Protein AF-A0A7S1XTA2-F1 (afdb_monomer)

Foldseek 3Di:
DPPVCVLVVLVVVLVVLLPCVQVVDPVSVVCLVVVLLVSLLVVQLVCLVPDQKDALVVSCVSSVSSVDDSVRSVVSVVVCVVVPVAAWDQDVVRRMIGRDDLPRLVPPDPDPVSVVSNVVSVVVVVVVVVVVVVVVCVVPDDPPPVCVVVVVVVVVVVVVCVVCVVVVVVVVVVVVVVVVVVVVVVVVVVVVVVVVVVVVVD

Organism: NCBI:txid124430

Secondary structure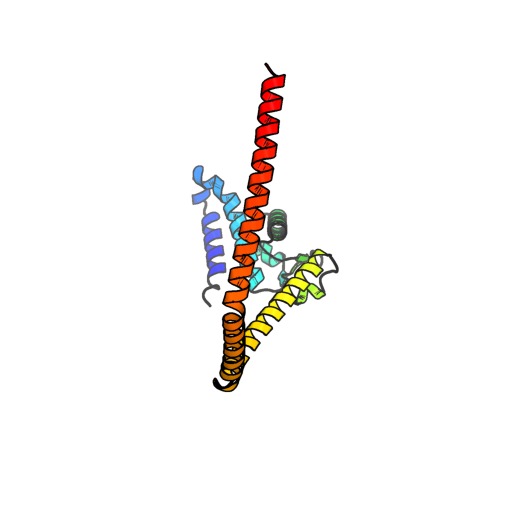 (DSSP, 8-state):
-GGGGHHHHHHHHHHHHHSTTTTTSHHHHHHHHHHHHHHHHHHHHHHHHH-SEEEHHHHHHHHGGGT--HHHHHHHHHHHHHTTS---EEETTTTEEE---TTGGGTS---HHHHHHHHHHHHHHHHHHHHHHHHHHHHHS-THHHHHHHHHHHHHHHHHHHHHHHHHHHHHHHHHHHHHHHHHHHHHHHHHHHHHHHHHT-

Mean predicted aligned error: 14.4 Å

InterPro domains:
  IPR000717 Proteasome component (PCI) domain [PF01399] (26-99)
  IPR000717 Proteasome component (PCI) domain [PS50250] (1-104)
  IPR000717 Proteasome component (PCI) domain [SM00088] (30-115)
  IPR027512 Eukaryotic translation initiation factor 3 subunit A [PTHR14005] (22-201)
  IPR036390 Winged helix DNA-binding domain superfamily [SSF46785] (31-103)

Solvent-accessible surface area (backbone atoms only — not comparable to full-atom values): 11412 Å² total; per-residue (Å²): 132,80,79,74,62,50,69,59,50,50,52,51,50,36,50,54,67,60,36,66,76,47,68,73,38,74,85,50,42,72,50,51,64,61,50,53,54,50,50,54,52,50,53,52,48,57,45,53,75,78,38,55,64,47,49,43,69,61,51,48,65,68,43,48,67,68,75,55,53,75,67,55,52,51,52,50,51,53,51,35,38,74,71,63,73,42,70,66,46,82,37,78,90,78,42,26,40,35,24,69,51,68,76,54,38,79,74,64,56,97,43,75,67,34,52,56,51,34,55,51,35,52,50,52,52,52,51,53,49,52,53,52,49,51,54,47,50,65,71,68,49,65,78,67,59,65,52,48,56,53,48,53,53,48,48,57,49,52,52,52,49,62,70,42,47,65,61,54,50,52,50,51,52,52,51,49,52,55,51,51,56,52,48,54,51,51,52,50,55,50,49,54,49,53,52,52,57,55,58,76,74,107

Nearest PDB structures (foldseek):
  4d18-assembly2_J  TM=6.139E-01  e=3.723E-04  Homo sapiens
  3jco-assembly1_P  TM=5.693E-01  e=7.660E-03  Saccharomyces cerevisiae S288C
  3jcp-assembly1_P  TM=6.043E-01  e=3.093E-02  Saccharomyces cerevisiae S288C
  3l09-assembly2_C  TM=5.885E-01  e=1.613E+00  Jannaschia sp. CCS1

Sequence (202 aa):
ADDFEDVAAEKRAAEFIAGQSLQTRIDLALYVGPMRRVLVLRLLQQLSRVYATVRLSKLYELTERLGLTELDVEDIILKAVSNKHIRAFIDHRAQCLRFPSAGDMATIGETAASKATRDEAMRGQLTALASSLRTLTTRLQPETKPQLFDADARRAFMDRVRANLAAEHQEILGRKAIIEARKEKLEREEQERREAEAAERR

pLDDT: mean 80.46, std 14.4, range [38.59, 97.06]

Radius of gyration: 33.77 Å; Cα contacts (8 Å, |Δi|>4): 100; chains: 1; bounding box: 62×60×83 Å

Structure (mmCIF, N/CA/C/O backbone):
data_AF-A0A7S1XTA2-F1
#
_entry.id   AF-A0A7S1XTA2-F1
#
loop_
_atom_site.group_PDB
_atom_site.id
_atom_site.type_symbol
_atom_site.label_atom_id
_atom_site.label_alt_id
_atom_site.label_comp_id
_atom_site.label_asym_id
_atom_site.label_entity_id
_atom_site.label_seq_id
_atom_site.pdbx_PDB_ins_code
_atom_site.Cartn_x
_atom_site.Cartn_y
_atom_site.Cartn_z
_atom_site.occupancy
_atom_site.B_iso_or_equiv
_atom_site.auth_seq_id
_atom_site.auth_comp_id
_atom_site.auth_asym_id
_atom_site.auth_atom_id
_atom_site.pdbx_PDB_model_num
ATOM 1 N N . ALA A 1 1 ? -6.460 -4.449 -22.695 1.00 38.59 1 ALA A N 1
ATOM 2 C CA . ALA A 1 1 ? -6.065 -4.660 -24.103 1.00 38.59 1 ALA A CA 1
ATOM 3 C C . ALA A 1 1 ? -5.497 -3.383 -24.732 1.00 38.59 1 ALA A C 1
ATOM 5 O O . ALA A 1 1 ? -4.758 -3.518 -25.693 1.00 38.59 1 ALA A O 1
ATOM 6 N N . ASP A 1 2 ? -5.753 -2.197 -24.158 1.00 41.41 2 ASP A N 1
ATOM 7 C CA . ASP A 1 2 ? -5.201 -0.906 -24.622 1.00 41.41 2 ASP A CA 1
ATOM 8 C C . ASP A 1 2 ? -3.730 -0.632 -24.248 1.00 41.41 2 ASP A C 1
ATOM 10 O O . ASP A 1 2 ? -3.100 0.234 -24.838 1.00 41.41 2 ASP A O 1
ATOM 14 N N . ASP A 1 3 ? -3.131 -1.363 -23.306 1.00 45.66 3 ASP A N 1
ATOM 15 C CA . ASP A 1 3 ? -1.811 -0.988 -22.760 1.00 45.66 3 ASP A CA 1
ATOM 16 C C . ASP A 1 3 ? -0.597 -1.396 -23.630 1.00 45.66 3 ASP A C 1
ATOM 18 O O . ASP A 1 3 ? 0.547 -1.200 -23.225 1.00 45.66 3 ASP A O 1
ATOM 22 N N . PHE A 1 4 ? -0.806 -2.005 -24.805 1.00 48.12 4 PHE A N 1
ATOM 23 C CA . PHE A 1 4 ? 0.282 -2.548 -25.642 1.00 48.12 4 PHE A CA 1
ATOM 24 C C . PHE A 1 4 ? 0.800 -1.573 -26.720 1.00 48.12 4 PHE A C 1
ATOM 26 O O . PHE A 1 4 ? 1.822 -1.855 -27.348 1.00 48.12 4 PHE A O 1
ATOM 33 N N . GLU A 1 5 ? 0.158 -0.412 -26.914 1.00 52.84 5 GLU A N 1
ATOM 34 C CA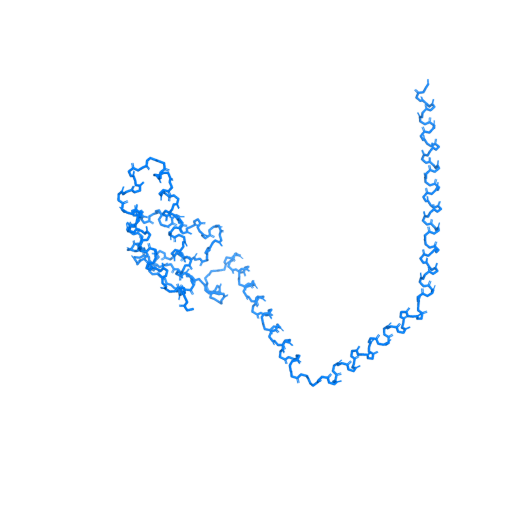 . GLU A 1 5 ? 0.669 0.667 -27.787 1.00 52.84 5 GLU A CA 1
ATOM 35 C C . GLU A 1 5 ? 1.869 1.429 -27.182 1.00 52.84 5 GLU A C 1
ATOM 37 O O . GLU A 1 5 ? 2.543 2.208 -27.861 1.00 52.84 5 GLU A O 1
ATOM 42 N N . ASP A 1 6 ? 2.192 1.176 -25.914 1.00 55.84 6 ASP A N 1
ATOM 43 C CA . ASP A 1 6 ? 2.981 2.097 -25.096 1.00 55.84 6 ASP A CA 1
ATOM 44 C C . ASP A 1 6 ? 4.513 1.942 -25.279 1.00 55.84 6 ASP A C 1
ATOM 46 O O . ASP A 1 6 ? 5.253 2.920 -25.209 1.00 55.84 6 ASP A O 1
ATOM 50 N N . VAL A 1 7 ? 5.018 0.766 -25.689 1.00 60.38 7 VAL A N 1
ATOM 51 C CA . VAL A 1 7 ? 6.449 0.612 -26.065 1.00 60.38 7 VAL A CA 1
ATOM 52 C C . VAL A 1 7 ? 6.765 1.379 -27.357 1.00 60.38 7 VAL A C 1
ATOM 54 O O . VAL A 1 7 ? 7.869 1.894 -27.549 1.00 60.38 7 VAL A O 1
ATOM 57 N N . ALA A 1 8 ? 5.796 1.478 -28.273 1.00 62.91 8 ALA A N 1
ATOM 58 C CA . ALA A 1 8 ? 5.932 2.302 -29.470 1.00 62.91 8 ALA A CA 1
ATOM 59 C C . ALA A 1 8 ? 5.848 3.798 -29.127 1.00 62.91 8 ALA A C 1
ATOM 61 O O . ALA A 1 8 ? 6.571 4.598 -29.726 1.00 62.91 8 ALA A O 1
ATOM 62 N N . ALA A 1 9 ? 5.025 4.174 -28.144 1.00 63.59 9 ALA A N 1
ATOM 63 C CA . ALA A 1 9 ? 4.975 5.532 -27.611 1.00 63.59 9 ALA A CA 1
ATOM 64 C C . ALA A 1 9 ? 6.304 5.936 -26.950 1.00 63.59 9 ALA A C 1
ATOM 66 O O . ALA A 1 9 ? 6.801 7.030 -27.207 1.00 63.59 9 ALA A O 1
ATOM 67 N N . GLU A 1 10 ? 6.946 5.036 -26.204 1.00 65.50 10 GLU A N 1
ATOM 68 C CA . GLU A 1 10 ? 8.274 5.268 -25.623 1.00 65.50 10 GLU A CA 1
ATOM 69 C C . GLU A 1 10 ? 9.370 5.371 -26.689 1.00 65.50 10 GLU A C 1
ATOM 71 O O . GLU A 1 10 ? 10.241 6.234 -26.587 1.00 65.50 10 GLU A O 1
ATOM 76 N N . LYS A 1 11 ? 9.298 4.575 -27.767 1.00 66.75 11 LYS A N 1
ATOM 77 C CA . LYS A 1 11 ? 10.188 4.734 -28.932 1.00 66.75 11 LYS A CA 1
ATOM 78 C C . LYS A 1 11 ? 10.014 6.095 -29.606 1.00 66.75 11 LYS A C 1
ATOM 80 O O . LYS A 1 11 ? 11.014 6.733 -29.926 1.00 66.75 11 LYS A O 1
ATOM 85 N N . ARG A 1 12 ? 8.772 6.562 -29.776 1.00 68.25 12 ARG A N 1
ATOM 86 C CA . ARG A 1 12 ? 8.466 7.900 -30.315 1.00 68.25 12 ARG A CA 1
ATOM 87 C C . ARG A 1 12 ? 8.935 9.012 -29.376 1.00 68.25 12 ARG A C 1
ATOM 89 O O . ARG A 1 12 ? 9.472 10.009 -29.842 1.00 68.25 12 ARG A O 1
ATOM 96 N N . ALA A 1 13 ? 8.776 8.840 -28.065 1.00 68.75 13 ALA A N 1
ATOM 97 C CA . ALA A 1 13 ? 9.245 9.795 -27.063 1.00 68.75 13 ALA A CA 1
ATOM 98 C C . ALA A 1 13 ? 10.780 9.859 -27.012 1.00 68.75 13 ALA A C 1
ATOM 100 O O . ALA A 1 13 ? 11.349 10.946 -26.939 1.00 68.75 13 ALA A O 1
ATOM 101 N N . ALA A 1 14 ? 11.459 8.714 -27.115 1.00 67.81 14 ALA A N 1
ATOM 102 C CA . ALA A 1 14 ? 12.912 8.647 -27.224 1.00 67.81 14 ALA A CA 1
ATOM 103 C C . ALA A 1 14 ? 13.411 9.296 -28.526 1.00 67.81 14 ALA A C 1
ATOM 105 O O . ALA A 1 14 ? 14.369 10.060 -28.485 1.00 67.81 14 ALA A O 1
ATOM 106 N N . GLU A 1 15 ? 12.735 9.072 -29.659 1.00 70.56 15 GLU A N 1
ATOM 107 C CA . GLU A 1 15 ? 13.019 9.757 -30.931 1.00 70.56 15 GLU A CA 1
ATOM 108 C C . GLU A 1 15 ? 12.804 11.269 -30.843 1.00 70.56 15 GLU A C 1
ATOM 110 O O . GLU A 1 15 ? 13.626 12.036 -31.335 1.00 70.56 15 GLU A O 1
ATOM 115 N N . PHE A 1 16 ? 11.746 11.707 -30.164 1.00 68.88 16 PHE A N 1
ATOM 116 C CA . PHE A 1 16 ? 11.454 13.120 -29.951 1.00 68.88 16 PHE A CA 1
ATOM 117 C C . PHE A 1 16 ? 12.508 13.811 -29.071 1.00 68.88 16 PHE A C 1
ATOM 119 O O . PHE A 1 16 ? 12.907 14.935 -29.361 1.00 68.88 16 PHE A O 1
ATOM 126 N N . ILE A 1 17 ? 13.007 13.129 -28.034 1.00 66.06 17 ILE A N 1
ATOM 127 C CA . ILE A 1 17 ? 14.072 13.634 -27.147 1.00 66.06 17 ILE A CA 1
ATOM 128 C C . ILE A 1 17 ? 15.457 13.573 -27.806 1.00 66.06 17 ILE A C 1
ATOM 130 O O . ILE A 1 17 ? 16.304 14.430 -27.539 1.00 66.06 17 ILE A O 1
ATOM 134 N N . ALA A 1 18 ? 15.699 12.574 -28.658 1.00 63.72 18 ALA A N 1
ATOM 135 C CA . ALA A 1 18 ? 16.905 12.476 -29.478 1.00 63.72 18 ALA A CA 1
ATOM 136 C C . ALA A 1 18 ? 16.904 13.502 -30.625 1.00 63.72 18 ALA A C 1
ATOM 138 O O . ALA A 1 18 ? 17.970 13.923 -31.077 1.00 63.72 18 ALA A O 1
ATOM 139 N N . GLY A 1 19 ? 15.721 13.944 -31.062 1.00 64.50 19 GLY A N 1
ATOM 140 C CA . GLY A 1 19 ? 15.545 15.079 -31.954 1.00 64.50 19 GLY A CA 1
ATOM 141 C C . GLY A 1 19 ? 16.220 16.321 -31.375 1.00 64.50 19 GLY A C 1
ATOM 142 O O . GLY A 1 19 ? 15.853 16.820 -30.311 1.00 64.50 19 GLY A O 1
ATOM 143 N N . GLN A 1 20 ? 17.221 16.838 -32.092 1.00 58.00 20 GLN A N 1
ATOM 144 C CA . GLN A 1 20 ? 18.066 17.963 -31.667 1.00 58.00 20 GLN A CA 1
ATOM 145 C C . GLN A 1 20 ? 17.277 19.225 -31.267 1.00 58.00 20 GLN A C 1
ATOM 147 O O . GLN A 1 20 ? 17.815 20.071 -30.556 1.00 58.00 20 GLN A O 1
ATOM 152 N N . SER A 1 21 ? 16.001 19.329 -31.656 1.00 58.72 21 SER A N 1
ATOM 153 C CA . SER A 1 21 ? 15.106 20.467 -31.419 1.00 58.72 21 SER A CA 1
ATOM 154 C C . SER A 1 21 ? 14.867 20.813 -29.947 1.00 58.72 21 SER A C 1
ATOM 156 O O . SER A 1 21 ? 14.630 21.978 -29.633 1.00 58.72 21 SER A O 1
ATOM 158 N N . LEU A 1 22 ? 14.909 19.835 -29.033 1.00 60.41 22 LEU A N 1
ATOM 159 C CA . LEU A 1 22 ? 14.701 20.097 -27.599 1.00 60.41 22 LEU A CA 1
ATOM 160 C C . LEU A 1 22 ? 15.972 20.582 -26.896 1.00 60.41 22 LEU A C 1
ATOM 162 O O . LEU A 1 22 ? 15.889 21.370 -25.959 1.00 60.41 22 LEU A O 1
ATOM 166 N N . GLN A 1 23 ? 17.142 20.150 -27.371 1.00 62.62 23 GLN A N 1
ATOM 167 C CA . GLN A 1 23 ? 18.436 20.556 -26.816 1.00 62.62 23 GLN A CA 1
ATOM 168 C C . GLN A 1 23 ? 18.835 21.971 -27.255 1.00 62.62 23 GLN A C 1
ATOM 170 O O . GLN A 1 23 ? 19.653 22.609 -26.601 1.00 62.62 23 GLN A O 1
ATOM 175 N N . THR A 1 24 ? 18.241 22.488 -28.338 1.00 66.44 24 THR A N 1
ATOM 176 C CA . THR A 1 24 ? 18.539 23.832 -28.862 1.00 66.44 24 THR A CA 1
ATOM 177 C C . THR A 1 24 ? 17.945 24.957 -28.009 1.00 66.44 24 THR A C 1
ATOM 179 O O . THR A 1 24 ? 18.408 26.092 -28.084 1.00 66.44 24 THR A O 1
ATOM 182 N N . ARG A 1 25 ? 16.906 24.678 -27.208 1.00 75.12 25 ARG A N 1
ATOM 183 C CA . ARG A 1 25 ? 16.236 25.680 -26.366 1.00 75.12 25 ARG A CA 1
ATOM 184 C C . ARG A 1 25 ? 16.719 25.537 -24.924 1.00 75.12 25 ARG A C 1
ATOM 186 O O . ARG A 1 25 ? 16.436 24.532 -24.278 1.00 75.12 25 ARG A O 1
ATOM 193 N N . ILE A 1 26 ? 17.415 26.559 -24.423 1.00 72.75 26 ILE A N 1
ATOM 194 C CA . ILE A 1 26 ? 18.055 26.578 -23.093 1.00 72.75 26 ILE A CA 1
ATOM 195 C C . ILE A 1 26 ? 17.054 26.225 -21.976 1.00 72.75 26 ILE A C 1
ATOM 197 O O . ILE A 1 26 ? 17.374 25.427 -21.098 1.00 72.75 26 ILE A O 1
ATOM 201 N N . ASP A 1 27 ? 15.817 26.719 -22.069 1.00 77.88 27 ASP A N 1
ATOM 202 C CA . ASP A 1 27 ? 14.762 26.470 -21.074 1.00 77.88 27 ASP A CA 1
ATOM 203 C C . ASP A 1 27 ? 14.313 24.998 -21.017 1.00 77.88 27 ASP A C 1
ATOM 205 O O . ASP A 1 27 ? 13.957 24.483 -19.958 1.00 77.88 27 ASP A O 1
ATOM 209 N N . LEU A 1 28 ? 14.334 24.296 -22.156 1.00 77.25 28 LEU A N 1
ATOM 210 C CA . LEU A 1 28 ? 13.901 22.897 -22.259 1.00 77.25 28 LEU A CA 1
ATOM 211 C C . LEU A 1 28 ? 15.037 21.907 -21.987 1.00 77.25 28 LEU A C 1
ATOM 213 O O . LEU A 1 28 ? 14.771 20.775 -21.577 1.00 77.25 28 LEU A O 1
ATOM 217 N N . ALA A 1 29 ? 16.291 22.334 -22.142 1.00 77.44 29 ALA A N 1
ATOM 218 C CA . ALA A 1 29 ? 17.465 21.508 -21.877 1.00 77.44 29 ALA A CA 1
ATOM 219 C C . ALA A 1 29 ? 17.513 20.998 -20.422 1.00 77.44 29 ALA A C 1
ATOM 221 O O . ALA A 1 29 ? 17.930 19.862 -20.186 1.00 77.44 29 ALA A O 1
ATOM 222 N N . LEU A 1 30 ? 17.008 21.781 -19.456 1.00 84.44 30 LEU A N 1
ATOM 223 C CA . LEU A 1 30 ? 16.957 21.404 -18.036 1.00 84.44 30 LEU A CA 1
ATOM 224 C C . LEU A 1 30 ? 16.102 20.146 -17.774 1.00 84.44 30 LEU A C 1
ATOM 226 O O . LEU A 1 30 ? 16.385 19.375 -16.857 1.00 84.44 30 LEU A O 1
ATOM 230 N N . TYR A 1 31 ? 15.076 19.904 -18.593 1.00 85.06 31 TYR A N 1
ATOM 231 C CA . TYR A 1 31 ? 14.129 18.801 -18.402 1.00 85.06 31 TYR A CA 1
ATOM 232 C C . TYR A 1 31 ? 14.566 17.494 -19.065 1.00 85.06 31 TYR A C 1
ATOM 234 O O . TYR A 1 31 ? 14.039 16.434 -18.726 1.00 85.06 31 TYR A O 1
ATOM 242 N N . VAL A 1 32 ? 15.556 17.537 -19.960 1.00 84.31 32 VAL A N 1
ATOM 243 C CA . VAL A 1 32 ? 15.994 16.368 -20.737 1.00 84.31 32 VAL A CA 1
ATOM 244 C C . VAL A 1 32 ? 16.505 15.249 -19.825 1.00 84.31 32 VAL A C 1
ATOM 246 O O . VAL A 1 32 ? 16.112 14.094 -19.986 1.00 84.31 32 VAL A O 1
ATOM 249 N N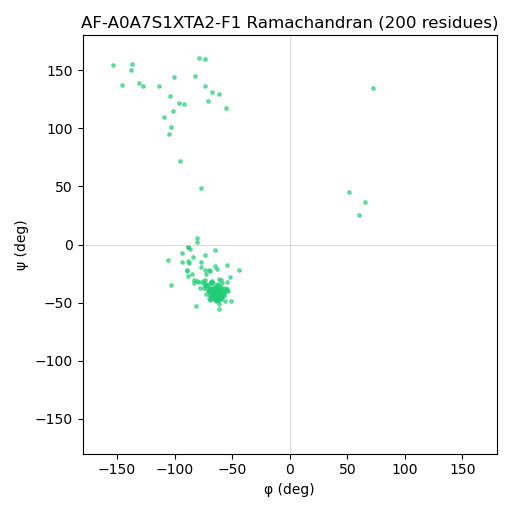 . GLY A 1 33 ? 17.338 15.577 -18.833 1.00 86.94 33 GLY A N 1
ATOM 250 C CA . GLY A 1 33 ? 17.877 14.595 -17.884 1.00 86.94 33 GLY A CA 1
ATOM 251 C C . GLY A 1 33 ? 16.784 13.889 -17.066 1.00 86.94 33 GLY A C 1
ATOM 252 O O . GLY A 1 33 ? 16.695 12.658 -17.106 1.00 86.94 33 GLY A O 1
ATOM 253 N N . PRO A 1 34 ? 15.919 14.635 -16.352 1.00 88.56 34 PRO A N 1
ATOM 254 C CA . PRO A 1 34 ? 14.781 14.063 -15.635 1.00 88.56 34 PRO A CA 1
ATOM 255 C C . PRO A 1 34 ? 13.823 13.269 -16.534 1.00 88.56 34 PRO A C 1
ATOM 257 O O . PRO A 1 34 ? 13.401 12.181 -16.147 1.00 88.56 34 PRO A O 1
ATOM 260 N N . MET A 1 35 ? 13.524 13.752 -17.745 1.00 87.12 35 MET A N 1
ATOM 261 C CA . MET A 1 35 ? 12.655 13.040 -18.690 1.00 87.12 35 MET A CA 1
ATOM 262 C C . MET A 1 35 ? 13.221 11.675 -19.082 1.00 87.12 35 MET A C 1
ATOM 264 O O . MET A 1 35 ? 12.486 10.690 -19.043 1.00 87.12 35 MET A O 1
ATOM 268 N N . ARG A 1 36 ? 14.525 11.577 -19.381 1.00 88.44 36 ARG A N 1
ATOM 269 C CA . ARG A 1 36 ? 15.174 10.286 -19.679 1.00 88.44 36 ARG A CA 1
ATOM 270 C C . ARG A 1 36 ? 15.008 9.291 -18.529 1.00 88.44 36 ARG A C 1
ATOM 272 O O . ARG A 1 36 ? 14.676 8.134 -18.767 1.00 88.44 36 ARG A O 1
ATOM 279 N N . ARG A 1 37 ? 15.165 9.743 -17.279 1.00 89.50 37 ARG A N 1
ATOM 280 C CA . ARG A 1 37 ? 14.980 8.891 -16.087 1.00 89.50 37 ARG A CA 1
ATOM 281 C C . ARG A 1 37 ? 13.540 8.406 -15.943 1.00 89.50 37 ARG A C 1
ATOM 283 O O . ARG A 1 37 ? 13.320 7.237 -15.640 1.00 89.50 37 ARG A O 1
ATOM 290 N N . VAL A 1 38 ? 12.566 9.288 -16.172 1.00 89.56 38 VAL A N 1
ATOM 291 C CA . VAL A 1 38 ? 11.140 8.932 -16.111 1.00 89.56 38 VAL A CA 1
ATOM 292 C C . VAL A 1 38 ? 10.773 7.937 -17.211 1.00 89.56 38 VAL A C 1
ATOM 294 O O . VAL A 1 38 ? 10.032 6.999 -16.935 1.00 89.56 38 VAL A O 1
ATOM 297 N N . LEU A 1 39 ? 11.316 8.088 -18.420 1.00 89.31 39 LEU A N 1
ATOM 298 C CA . LEU A 1 39 ? 11.088 7.138 -19.511 1.00 89.31 39 LEU A CA 1
ATOM 299 C C . LEU A 1 39 ? 11.635 5.747 -19.189 1.00 89.31 39 LEU A C 1
ATOM 301 O O . LEU A 1 39 ? 10.915 4.768 -19.345 1.00 89.31 39 LEU A O 1
ATOM 305 N N . VAL A 1 40 ? 12.860 5.646 -18.661 1.00 90.00 40 VAL A N 1
ATOM 306 C CA . VAL A 1 40 ? 13.408 4.347 -18.229 1.00 90.00 40 VAL A CA 1
ATOM 307 C C . VAL A 1 40 ? 12.559 3.738 -17.112 1.00 90.00 40 VAL A C 1
ATOM 309 O O . VAL A 1 40 ? 12.290 2.538 -17.120 1.00 90.00 40 VAL A O 1
ATOM 312 N N . LEU A 1 41 ? 12.081 4.551 -16.165 1.00 91.25 41 LEU A N 1
ATOM 313 C CA . LEU A 1 41 ? 11.198 4.071 -15.103 1.00 91.25 41 LEU A CA 1
ATOM 314 C C . LEU A 1 41 ? 9.867 3.534 -15.653 1.00 91.25 41 LEU A C 1
ATOM 316 O O . LEU A 1 41 ? 9.396 2.496 -15.187 1.00 91.25 41 LEU A O 1
ATOM 320 N N . ARG A 1 42 ? 9.268 4.219 -16.633 1.00 90.88 42 ARG A N 1
ATOM 321 C CA . ARG A 1 42 ? 8.034 3.777 -17.299 1.00 90.88 42 ARG A CA 1
ATOM 322 C C . ARG A 1 42 ? 8.242 2.466 -18.055 1.00 90.88 42 ARG A C 1
ATOM 324 O O . ARG A 1 42 ? 7.490 1.523 -17.800 1.00 90.88 42 ARG A O 1
ATOM 331 N N . LEU A 1 43 ? 9.333 2.356 -18.810 1.00 89.31 43 LEU A N 1
ATOM 332 C CA . LEU A 1 43 ? 9.720 1.126 -19.496 1.00 89.31 43 LEU A CA 1
ATOM 333 C C . LEU A 1 43 ? 9.847 -0.040 -18.505 1.00 89.31 43 LEU A C 1
ATOM 335 O O . LEU A 1 43 ? 9.275 -1.110 -18.702 1.00 89.31 43 LEU A O 1
ATOM 339 N N . LEU A 1 44 ? 10.550 0.164 -17.386 1.00 90.25 44 LEU A N 1
ATOM 340 C CA . LEU A 1 44 ? 10.717 -0.865 -16.353 1.00 90.25 44 LEU A CA 1
ATOM 341 C C . LEU A 1 44 ? 9.385 -1.277 -15.713 1.00 90.25 44 LEU A C 1
ATOM 343 O O . LEU A 1 44 ? 9.169 -2.463 -15.457 1.00 90.25 44 LEU A O 1
ATOM 347 N N . GLN A 1 45 ? 8.478 -0.326 -15.474 1.00 89.75 45 GLN A N 1
ATOM 348 C CA . GLN A 1 45 ? 7.138 -0.621 -14.964 1.00 89.75 45 GLN A CA 1
ATOM 349 C C . GLN A 1 45 ? 6.338 -1.471 -15.951 1.00 89.75 45 GLN A C 1
ATOM 351 O O . GLN A 1 45 ? 5.722 -2.453 -15.535 1.00 89.75 45 GLN A O 1
ATOM 356 N N . GLN A 1 46 ? 6.365 -1.136 -17.241 1.00 88.44 46 GLN A N 1
ATOM 357 C CA . GLN A 1 46 ? 5.689 -1.913 -18.280 1.00 88.44 46 GLN A CA 1
ATOM 358 C C . GLN A 1 46 ? 6.268 -3.327 -18.376 1.00 88.44 46 GLN A C 1
ATOM 360 O O . GLN A 1 46 ? 5.521 -4.307 -18.329 1.00 88.44 46 GLN A O 1
ATOM 365 N N . LEU A 1 47 ? 7.599 -3.447 -18.419 1.00 88.56 47 LEU A N 1
ATOM 366 C CA . LEU A 1 47 ? 8.277 -4.740 -18.476 1.00 88.56 47 LEU A CA 1
ATOM 367 C C . LEU A 1 47 ? 7.933 -5.614 -17.265 1.00 88.56 47 LEU A C 1
ATOM 369 O O . LEU A 1 47 ? 7.645 -6.794 -17.446 1.00 88.56 47 LEU A O 1
ATOM 373 N N . SER A 1 48 ? 7.866 -5.033 -16.061 1.00 87.00 48 SER A N 1
ATOM 374 C CA . SER A 1 48 ? 7.537 -5.767 -14.830 1.00 87.00 48 SER A CA 1
ATOM 375 C C . SER A 1 48 ? 6.128 -6.372 -14.803 1.00 87.00 48 SER A C 1
ATOM 377 O O . SER A 1 48 ? 5.873 -7.294 -14.032 1.00 87.00 48 SER A O 1
ATOM 379 N N . ARG A 1 49 ? 5.199 -5.858 -15.621 1.00 84.25 49 ARG A N 1
ATOM 380 C CA . ARG A 1 49 ? 3.819 -6.365 -15.700 1.00 84.25 49 ARG A CA 1
ATOM 381 C C . ARG A 1 49 ? 3.690 -7.577 -16.617 1.00 84.25 49 ARG A C 1
ATOM 383 O O . ARG A 1 49 ? 2.830 -8.418 -16.381 1.00 84.25 49 ARG A O 1
ATOM 390 N N . VAL A 1 50 ? 4.499 -7.631 -17.675 1.00 85.62 50 VAL A N 1
ATOM 391 C CA . VAL A 1 50 ? 4.363 -8.612 -18.766 1.00 85.62 50 VAL A CA 1
ATOM 392 C C . VAL A 1 50 ? 5.403 -9.724 -18.659 1.00 85.62 50 VAL A C 1
ATOM 394 O O . VAL A 1 50 ? 5.116 -10.873 -18.987 1.00 85.62 50 VAL A O 1
ATOM 397 N N . TYR A 1 51 ? 6.608 -9.399 -18.191 1.00 87.81 51 TYR A N 1
ATOM 398 C CA . TYR A 1 51 ? 7.734 -10.322 -18.166 1.00 87.81 51 TYR A CA 1
ATOM 399 C C . TYR A 1 51 ? 8.139 -10.667 -16.737 1.00 87.81 51 TYR A C 1
ATOM 401 O O . TYR A 1 51 ? 8.309 -9.791 -15.897 1.00 87.81 51 TYR A O 1
ATOM 409 N N . ALA A 1 52 ? 8.394 -11.953 -16.491 1.00 85.19 52 ALA A N 1
ATOM 410 C CA . ALA A 1 52 ? 9.022 -12.416 -15.253 1.00 85.19 52 ALA A CA 1
ATOM 411 C C . ALA A 1 52 ? 10.547 -12.206 -15.267 1.00 85.19 52 ALA A C 1
ATOM 413 O O . ALA A 1 52 ? 11.163 -11.957 -14.236 1.00 85.19 52 ALA A O 1
ATOM 414 N N . THR A 1 53 ? 11.184 -12.300 -16.436 1.00 89.62 53 THR A N 1
ATOM 415 C CA . THR A 1 53 ? 12.636 -12.138 -16.585 1.00 89.62 53 THR A CA 1
ATOM 416 C C . THR A 1 53 ? 12.978 -11.476 -17.910 1.00 89.62 53 THR A C 1
ATOM 418 O O . THR A 1 53 ? 12.445 -11.872 -18.947 1.00 89.62 53 THR A O 1
ATOM 421 N N . VAL A 1 54 ? 13.910 -10.526 -17.895 1.00 92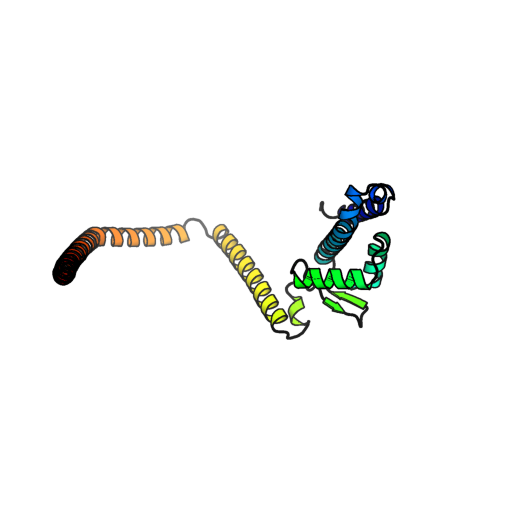.00 54 VAL A N 1
ATOM 422 C CA . VAL A 1 54 ? 14.387 -9.798 -19.080 1.00 92.00 54 VAL A CA 1
ATOM 423 C C . VAL A 1 54 ? 15.915 -9.813 -19.099 1.00 92.00 54 VAL A C 1
ATOM 425 O O . VAL A 1 54 ? 16.549 -9.658 -18.064 1.00 92.00 54 VAL A O 1
ATOM 428 N N . ARG A 1 55 ? 16.537 -10.011 -20.266 1.00 93.69 55 ARG A N 1
ATOM 429 C CA . ARG A 1 55 ? 18.006 -9.948 -20.402 1.00 93.69 55 ARG A CA 1
ATOM 430 C C . ARG A 1 55 ? 18.490 -8.498 -20.333 1.00 93.69 55 ARG A C 1
ATOM 432 O O . ARG A 1 55 ? 17.907 -7.648 -21.003 1.00 93.69 55 ARG A O 1
ATOM 439 N N . LEU A 1 56 ? 19.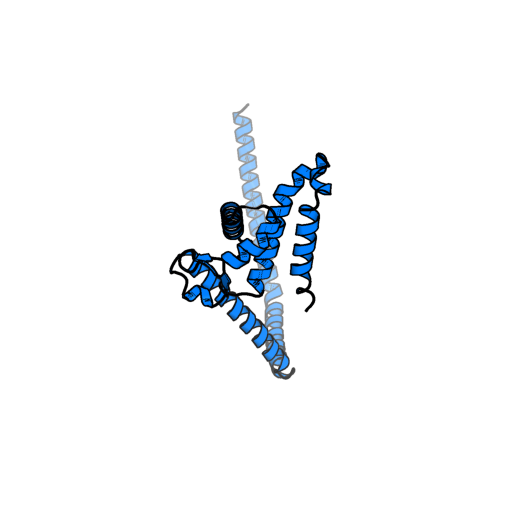573 -8.236 -19.595 1.00 91.38 56 LEU A N 1
ATOM 440 C CA . LEU A 1 56 ? 20.159 -6.893 -19.475 1.00 91.38 56 LEU A CA 1
ATOM 441 C C . LEU A 1 56 ? 20.619 -6.357 -20.832 1.00 91.38 56 LEU A C 1
ATOM 443 O O . LEU A 1 56 ? 20.329 -5.215 -21.158 1.00 91.38 56 LEU A O 1
ATOM 447 N N . SER A 1 57 ? 21.190 -7.213 -21.685 1.00 91.06 57 SER A N 1
ATOM 448 C CA . SER A 1 57 ? 21.563 -6.836 -23.054 1.00 91.06 57 SER A CA 1
ATOM 449 C C . SER A 1 57 ? 20.393 -6.276 -23.864 1.00 91.06 57 SER A C 1
ATOM 451 O O . SER A 1 57 ? 20.557 -5.308 -24.601 1.00 91.06 57 SER A O 1
ATOM 453 N N . LYS A 1 58 ? 19.187 -6.840 -23.695 1.00 88.94 58 LYS A N 1
ATOM 454 C CA . LYS A 1 58 ? 17.998 -6.334 -24.387 1.00 88.94 58 LYS A CA 1
ATOM 455 C C . LYS A 1 58 ? 17.517 -5.009 -23.804 1.00 88.94 58 LYS A C 1
ATOM 457 O O . LYS A 1 58 ? 17.004 -4.176 -24.542 1.00 88.94 58 LYS A O 1
ATOM 462 N N . LEU A 1 59 ? 17.666 -4.824 -22.494 1.00 89.06 59 LEU A N 1
ATOM 463 C CA . LEU A 1 59 ? 17.341 -3.562 -21.841 1.00 89.06 59 LEU A CA 1
ATOM 464 C C . LEU A 1 59 ? 18.283 -2.449 -22.317 1.00 89.06 59 LEU A C 1
ATOM 466 O O . LEU A 1 59 ? 17.798 -1.385 -22.685 1.00 89.06 59 LEU A O 1
ATOM 470 N N . TYR A 1 60 ? 19.587 -2.727 -22.401 1.00 90.00 60 TYR A N 1
ATOM 471 C CA . TYR A 1 60 ? 20.585 -1.772 -22.884 1.00 90.00 60 TYR A CA 1
ATOM 472 C C . TYR A 1 60 ? 20.339 -1.358 -24.335 1.00 90.00 60 TYR A C 1
ATOM 474 O O . TYR A 1 60 ? 20.318 -0.163 -24.608 1.00 90.00 60 TYR A O 1
ATOM 482 N N . GLU A 1 61 ? 20.009 -2.300 -25.225 1.00 88.38 61 GLU A N 1
ATOM 483 C CA . GLU A 1 61 ? 19.611 -2.005 -26.614 1.00 88.38 61 GLU A CA 1
ATOM 484 C C . GLU A 1 61 ? 18.397 -1.054 -26.688 1.00 88.38 61 GLU A C 1
ATOM 486 O O . GLU A 1 61 ? 18.321 -0.172 -27.543 1.00 88.38 61 GLU A O 1
ATOM 491 N N . LEU A 1 62 ? 17.426 -1.202 -25.778 1.00 83.75 62 LEU A N 1
ATOM 492 C CA . LEU A 1 62 ? 16.249 -0.327 -25.732 1.00 83.75 62 LEU A CA 1
ATOM 493 C C . LEU A 1 62 ? 16.586 1.068 -25.192 1.00 83.75 62 LEU A C 1
ATOM 495 O O . LEU A 1 62 ? 16.013 2.057 -25.651 1.00 83.75 62 LEU A O 1
ATOM 499 N N . THR A 1 63 ? 17.508 1.158 -24.232 1.00 84.56 63 THR A N 1
ATOM 500 C CA . THR A 1 63 ? 17.891 2.420 -23.587 1.00 84.56 63 THR A CA 1
ATOM 501 C C . THR A 1 63 ? 19.006 3.177 -24.307 1.00 84.56 63 THR A C 1
ATOM 503 O O . THR A 1 63 ? 19.168 4.372 -24.065 1.00 84.56 63 THR A O 1
ATOM 506 N N . GLU A 1 64 ? 19.738 2.533 -25.217 1.00 83.19 64 GLU A N 1
ATOM 507 C CA . GLU A 1 64 ? 20.858 3.119 -25.971 1.00 83.19 64 GLU A CA 1
ATOM 508 C C . GLU A 1 64 ? 20.441 4.404 -26.704 1.00 83.19 64 GLU A C 1
ATOM 510 O O . GLU A 1 64 ? 21.148 5.412 -26.688 1.00 83.19 64 GLU A O 1
ATOM 515 N N . ARG A 1 65 ? 19.215 4.426 -27.242 1.00 78.19 65 ARG A N 1
ATOM 516 C CA . ARG A 1 65 ? 18.646 5.588 -27.948 1.00 78.19 65 ARG A CA 1
ATOM 517 C C . ARG A 1 65 ? 18.438 6.819 -27.058 1.00 78.19 65 ARG A C 1
ATOM 519 O O . ARG A 1 65 ? 18.296 7.920 -27.581 1.00 78.19 65 ARG A O 1
ATOM 526 N N . LEU A 1 66 ? 18.414 6.656 -25.732 1.00 78.81 66 LEU A N 1
ATOM 527 C CA . LEU A 1 66 ? 18.310 7.764 -24.777 1.00 78.81 66 LEU A CA 1
ATOM 528 C C . LEU A 1 66 ? 19.681 8.364 -24.412 1.00 78.81 66 LEU A C 1
ATOM 530 O O . LEU A 1 66 ? 19.728 9.364 -23.689 1.00 78.81 66 LEU A O 1
ATOM 534 N N . GLY A 1 67 ? 20.785 7.790 -24.906 1.00 81.00 67 GLY A N 1
ATOM 535 C CA . GLY A 1 67 ? 22.145 8.253 -24.621 1.00 81.00 67 GLY A CA 1
ATOM 536 C C . GLY A 1 67 ? 22.534 8.091 -23.150 1.00 81.00 67 GLY A C 1
ATOM 537 O O . GLY A 1 67 ? 23.168 8.982 -22.588 1.00 81.00 67 GLY A O 1
ATOM 538 N N . LEU A 1 68 ? 22.077 7.010 -22.512 1.00 83.25 68 LEU A N 1
ATOM 539 C CA . LEU A 1 68 ? 22.435 6.631 -21.143 1.00 83.25 68 LEU A CA 1
ATOM 540 C C . LEU A 1 68 ? 23.500 5.533 -21.180 1.00 83.25 68 LEU A C 1
ATOM 542 O O . LEU A 1 68 ? 23.450 4.663 -22.049 1.00 83.25 68 LEU A O 1
ATOM 546 N N . THR A 1 69 ? 24.442 5.560 -20.237 1.00 88.44 69 THR A N 1
ATOM 547 C CA . THR A 1 69 ? 25.409 4.465 -20.078 1.00 88.44 69 THR A CA 1
ATOM 548 C C . THR A 1 69 ? 24.775 3.279 -19.346 1.00 88.44 69 THR A C 1
ATOM 550 O O . THR A 1 69 ? 23.774 3.437 -18.647 1.00 88.44 69 THR A O 1
ATOM 553 N N . GLU A 1 70 ? 25.361 2.085 -19.466 1.00 89.19 70 GLU A N 1
ATOM 554 C CA . GLU A 1 70 ? 24.882 0.888 -18.752 1.00 89.19 70 GLU A CA 1
ATOM 555 C C . GLU A 1 70 ? 24.821 1.119 -17.230 1.00 89.19 70 GLU A C 1
ATOM 557 O O . GLU A 1 70 ? 23.834 0.767 -16.583 1.00 89.19 70 GLU A O 1
ATOM 562 N N . LEU A 1 71 ? 25.823 1.814 -16.678 1.00 90.12 71 LEU A N 1
ATOM 563 C CA . LEU A 1 71 ? 25.887 2.178 -15.259 1.00 90.12 71 LEU A CA 1
ATOM 564 C C . LEU A 1 71 ? 24.763 3.136 -14.846 1.00 90.12 71 LEU A C 1
ATOM 566 O O . LEU A 1 71 ? 24.195 2.984 -13.764 1.00 90.12 71 LEU A O 1
ATOM 570 N N . ASP A 1 72 ? 24.407 4.099 -15.702 1.00 90.25 72 ASP A N 1
ATOM 571 C CA . ASP A 1 72 ? 23.287 5.008 -15.429 1.00 90.25 72 ASP A CA 1
ATOM 572 C C . ASP A 1 72 ? 21.961 4.244 -15.367 1.00 90.25 72 ASP A C 1
ATOM 574 O O . ASP A 1 72 ? 21.106 4.536 -14.529 1.00 90.25 72 ASP A O 1
ATOM 578 N N . VAL A 1 73 ? 21.779 3.256 -16.248 1.00 90.69 73 VAL A N 1
ATOM 579 C CA . VAL A 1 73 ? 20.571 2.425 -16.279 1.00 90.69 73 VAL A CA 1
ATOM 580 C C . VAL A 1 73 ? 20.482 1.563 -15.020 1.00 90.69 73 VAL A C 1
ATOM 582 O O . VAL A 1 73 ? 19.419 1.518 -14.397 1.00 90.69 73 VAL A O 1
ATOM 585 N N . GLU A 1 74 ? 21.579 0.937 -14.593 1.00 91.81 74 GLU A N 1
ATOM 586 C CA . GLU A 1 74 ? 21.618 0.170 -13.342 1.00 91.81 74 GLU A CA 1
ATOM 587 C C . GLU A 1 74 ? 21.339 1.049 -12.112 1.00 91.81 74 GLU A C 1
ATOM 589 O O . GLU A 1 74 ? 20.518 0.677 -11.270 1.00 91.81 74 GLU A O 1
ATOM 594 N N . ASP A 1 75 ? 21.921 2.249 -12.028 1.00 92.25 75 ASP A N 1
ATOM 595 C CA . ASP A 1 75 ? 21.648 3.204 -10.944 1.00 92.25 75 ASP A CA 1
ATOM 596 C C . ASP A 1 75 ? 20.167 3.631 -10.912 1.00 92.25 75 ASP A C 1
ATOM 598 O O . ASP A 1 75 ? 19.546 3.702 -9.845 1.00 92.25 75 ASP A O 1
ATOM 602 N N . ILE A 1 76 ? 19.550 3.847 -12.080 1.00 91.75 76 ILE A N 1
ATOM 603 C CA . ILE A 1 76 ? 18.110 4.125 -12.184 1.00 91.75 76 ILE A CA 1
ATOM 604 C C . ILE A 1 76 ? 17.283 2.932 -11.686 1.00 91.75 76 ILE A C 1
ATOM 606 O O . ILE A 1 76 ? 16.326 3.141 -10.934 1.00 91.75 76 ILE A O 1
ATOM 610 N N . ILE A 1 77 ? 17.640 1.695 -12.051 1.00 91.62 77 ILE A N 1
ATOM 611 C CA . ILE A 1 77 ? 16.951 0.480 -11.581 1.00 91.62 77 ILE A CA 1
ATOM 612 C C . ILE A 1 77 ? 17.057 0.369 -10.057 1.00 91.62 77 ILE A C 1
ATOM 614 O O . ILE A 1 77 ? 16.044 0.174 -9.382 1.00 91.62 77 ILE A O 1
ATOM 618 N N . LEU A 1 78 ? 18.256 0.544 -9.497 1.00 91.19 78 LEU A N 1
ATOM 619 C CA . LEU A 1 78 ? 18.489 0.479 -8.054 1.00 91.19 78 LEU A CA 1
ATOM 620 C C . LEU A 1 78 ? 17.664 1.531 -7.303 1.00 91.19 78 LEU A C 1
ATOM 622 O O . LEU A 1 78 ? 17.003 1.213 -6.311 1.00 91.19 78 LEU A O 1
ATOM 626 N N . LYS A 1 79 ? 17.622 2.770 -7.805 1.00 91.88 79 LYS A N 1
ATOM 627 C CA . LYS A 1 79 ? 16.781 3.841 -7.245 1.00 91.88 79 LYS A CA 1
ATOM 628 C C . LYS A 1 79 ? 15.291 3.528 -7.362 1.00 91.88 79 LYS A C 1
ATOM 630 O O . LYS A 1 79 ? 14.535 3.804 -6.429 1.00 91.88 79 LYS A O 1
ATOM 635 N N . ALA A 1 80 ? 14.856 2.934 -8.471 1.00 90.62 80 ALA A N 1
ATOM 636 C CA . ALA A 1 80 ? 13.466 2.537 -8.673 1.00 90.62 80 ALA A CA 1
ATOM 637 C C . ALA A 1 80 ? 13.028 1.453 -7.674 1.00 90.62 80 ALA A C 1
ATOM 639 O O . ALA A 1 80 ? 11.925 1.543 -7.125 1.00 90.62 80 ALA A O 1
ATOM 640 N N . VAL A 1 81 ? 13.901 0.480 -7.394 1.00 88.88 81 VAL A N 1
ATOM 641 C CA . VAL A 1 81 ? 13.671 -0.576 -6.395 1.00 88.88 81 VAL A CA 1
ATOM 642 C C . VAL A 1 81 ? 13.699 -0.009 -4.973 1.00 88.88 81 VAL A C 1
ATOM 644 O O . VAL A 1 81 ? 12.784 -0.279 -4.196 1.00 88.88 81 VAL A O 1
ATOM 647 N N . SER A 1 82 ? 14.687 0.830 -4.642 1.00 88.81 82 SER A N 1
ATOM 648 C CA . SER A 1 82 ? 14.814 1.467 -3.319 1.00 88.81 82 SER A CA 1
ATOM 649 C C . SER A 1 82 ? 13.577 2.299 -2.960 1.00 88.81 82 SER A C 1
ATOM 651 O O . SER A 1 82 ? 13.006 2.165 -1.877 1.00 88.81 82 SER A O 1
ATOM 653 N N . ASN A 1 83 ? 13.076 3.074 -3.926 1.00 89.25 83 ASN A N 1
ATOM 654 C CA . ASN A 1 83 ? 11.869 3.884 -3.771 1.00 89.25 83 ASN A CA 1
ATOM 655 C C . ASN A 1 83 ? 10.558 3.089 -3.944 1.00 89.25 83 ASN A C 1
ATOM 657 O O . ASN A 1 83 ? 9.485 3.686 -3.953 1.00 89.25 83 ASN A O 1
ATOM 661 N N . LYS A 1 84 ? 10.620 1.757 -4.092 1.00 85.56 84 LYS A N 1
ATOM 662 C CA . LYS A 1 84 ? 9.459 0.857 -4.231 1.00 85.56 84 LYS A CA 1
ATOM 663 C C . LYS A 1 84 ? 8.557 1.138 -5.446 1.00 85.56 84 LYS A C 1
ATOM 665 O O . LYS A 1 84 ? 7.383 0.775 -5.430 1.00 85.56 84 LYS A O 1
ATOM 670 N N . HIS A 1 85 ? 9.086 1.736 -6.515 1.00 86.31 85 HIS A N 1
ATOM 671 C CA . HIS A 1 85 ? 8.333 1.939 -7.763 1.00 86.31 85 HIS A CA 1
ATOM 672 C C . HIS A 1 85 ? 8.188 0.650 -8.576 1.00 86.31 85 HIS A C 1
ATOM 674 O O . HIS A 1 85 ? 7.201 0.477 -9.289 1.00 86.31 85 HIS A O 1
ATOM 680 N N . ILE A 1 86 ? 9.184 -0.234 -8.484 1.00 87.56 86 ILE A N 1
ATOM 681 C CA . ILE A 1 86 ? 9.202 -1.559 -9.107 1.00 87.56 86 ILE A CA 1
ATOM 682 C C . ILE A 1 86 ? 9.747 -2.580 -8.108 1.00 87.56 86 ILE A C 1
ATOM 684 O O . ILE A 1 86 ? 10.510 -2.239 -7.203 1.00 87.56 86 ILE A O 1
ATOM 688 N N . ARG A 1 87 ? 9.384 -3.849 -8.293 1.00 84.75 87 ARG A N 1
ATOM 689 C CA . ARG A 1 87 ? 10.000 -4.981 -7.591 1.00 84.75 87 ARG A CA 1
ATOM 690 C C . ARG A 1 87 ? 10.831 -5.752 -8.604 1.00 84.75 87 ARG A C 1
ATOM 692 O O . ARG A 1 87 ? 10.256 -6.359 -9.500 1.00 84.75 87 ARG A O 1
ATOM 699 N N . ALA A 1 88 ? 12.154 -5.686 -8.493 1.00 86.81 88 ALA A N 1
ATOM 700 C CA . ALA A 1 88 ? 13.063 -6.355 -9.415 1.00 86.81 88 ALA A CA 1
ATOM 701 C C . ALA A 1 88 ? 14.408 -6.679 -8.747 1.00 86.81 88 ALA A C 1
ATOM 703 O O . ALA A 1 88 ? 14.817 -5.990 -7.813 1.00 86.81 88 ALA A O 1
ATOM 704 N N . PHE A 1 89 ? 15.097 -7.699 -9.258 1.00 85.62 89 PHE A N 1
ATOM 705 C CA . PHE A 1 89 ? 16.450 -8.084 -8.855 1.00 85.62 89 PHE A CA 1
ATOM 706 C C . PHE A 1 89 ? 17.358 -8.193 -10.074 1.00 85.62 89 PHE A C 1
ATOM 708 O O . PHE A 1 89 ? 16.968 -8.780 -11.086 1.00 85.62 89 PHE A O 1
ATOM 715 N N . ILE A 1 90 ? 18.572 -7.664 -9.959 1.00 89.25 90 ILE A N 1
ATOM 716 C CA . ILE A 1 90 ? 19.598 -7.786 -10.992 1.00 89.25 90 ILE A CA 1
ATOM 717 C C . ILE A 1 90 ? 20.432 -9.033 -10.690 1.00 89.25 90 ILE A C 1
ATOM 719 O O . ILE A 1 90 ? 21.025 -9.154 -9.620 1.00 89.25 90 ILE A O 1
ATOM 723 N N . ASP A 1 91 ? 20.465 -9.968 -11.633 1.00 88.94 91 ASP A N 1
ATOM 724 C CA . ASP A 1 91 ? 21.338 -11.137 -11.612 1.00 88.94 91 ASP A CA 1
ATOM 725 C C . ASP A 1 91 ? 22.473 -10.912 -12.615 1.00 88.94 91 ASP A C 1
ATOM 727 O O . ASP A 1 91 ? 22.332 -11.170 -13.814 1.00 88.94 91 ASP A O 1
ATOM 731 N N . HIS A 1 92 ? 23.610 -10.414 -12.123 1.00 88.81 92 HIS A N 1
ATOM 732 C CA . HIS A 1 92 ? 24.782 -10.152 -12.962 1.00 88.81 92 HIS A CA 1
ATOM 733 C C . HIS A 1 92 ? 25.442 -11.438 -13.479 1.00 88.81 92 HIS A C 1
ATOM 735 O O . HIS A 1 92 ? 26.111 -11.402 -14.510 1.00 88.81 92 HIS A O 1
ATOM 741 N N . ARG A 1 93 ? 25.254 -12.593 -12.823 1.00 89.00 93 ARG A N 1
ATOM 742 C CA . ARG A 1 93 ? 25.833 -13.859 -13.303 1.00 89.00 93 ARG A CA 1
ATOM 743 C C . ARG A 1 93 ? 25.089 -14.358 -14.537 1.00 89.00 93 ARG A C 1
ATOM 745 O O . ARG A 1 93 ? 25.718 -14.803 -15.491 1.00 89.00 93 ARG A O 1
ATOM 752 N N . ALA A 1 94 ? 23.762 -14.276 -14.514 1.00 88.19 94 ALA A N 1
ATOM 753 C CA . ALA A 1 94 ? 22.915 -14.635 -15.648 1.00 88.19 94 ALA A CA 1
ATOM 754 C C . ALA A 1 94 ? 22.661 -13.465 -16.619 1.00 88.19 94 ALA A C 1
ATOM 756 O O . ALA A 1 94 ? 21.981 -13.654 -17.627 1.00 88.19 94 ALA A O 1
ATOM 757 N N . GLN A 1 95 ? 23.178 -12.267 -16.316 1.00 91.50 95 GLN A N 1
ATOM 758 C CA . GLN A 1 95 ? 22.969 -11.033 -17.082 1.00 91.50 95 GLN A CA 1
ATOM 759 C C . GLN A 1 95 ? 21.476 -10.754 -17.343 1.00 91.50 95 GLN A C 1
ATOM 761 O O . GLN A 1 95 ? 21.057 -10.434 -18.462 1.00 91.50 95 GLN A O 1
ATOM 766 N N . CYS A 1 96 ? 20.640 -10.912 -16.310 1.00 92.12 96 CYS A N 1
ATOM 767 C CA . CYS A 1 96 ? 19.194 -10.720 -16.416 1.00 92.12 96 CYS A CA 1
ATOM 768 C C . CYS A 1 96 ? 18.586 -9.964 -15.231 1.00 92.12 96 CYS A C 1
ATOM 770 O O . CYS A 1 96 ? 19.052 -10.034 -14.097 1.00 92.12 96 CYS A O 1
ATOM 772 N N . LEU A 1 97 ? 17.504 -9.250 -15.520 1.00 91.06 97 LEU A N 1
ATOM 773 C CA . LEU A 1 97 ? 16.626 -8.591 -14.571 1.00 91.06 97 LEU A CA 1
ATOM 774 C C . LEU A 1 97 ? 15.429 -9.507 -14.298 1.00 91.06 97 LEU A C 1
ATOM 776 O O . LEU A 1 97 ? 14.707 -9.886 -15.223 1.00 91.06 97 LEU A O 1
ATOM 780 N N . ARG A 1 98 ? 15.219 -9.876 -13.034 1.00 89.25 98 ARG A N 1
ATOM 781 C CA . ARG A 1 98 ? 14.107 -10.729 -12.596 1.00 89.25 98 ARG A CA 1
ATOM 782 C C . ARG A 1 98 ? 13.039 -9.892 -11.907 1.00 89.25 98 ARG A C 1
ATOM 784 O O . ARG A 1 98 ? 13.337 -9.182 -10.950 1.00 89.25 98 ARG A O 1
ATOM 791 N N . PHE A 1 99 ? 11.800 -10.027 -12.358 1.00 87.81 99 PHE A N 1
ATOM 792 C CA . PHE A 1 99 ? 10.606 -9.446 -11.762 1.00 87.81 99 PHE A CA 1
ATOM 793 C C . PHE A 1 99 ? 9.862 -10.551 -11.005 1.00 87.81 99 PHE A C 1
ATOM 795 O O . PHE A 1 99 ? 9.219 -11.399 -11.625 1.00 87.81 99 PHE A O 1
ATOM 802 N N . PRO A 1 100 ? 9.986 -10.611 -9.673 1.00 76.12 100 PRO A N 1
ATOM 803 C CA . PRO A 1 100 ? 9.336 -11.657 -8.906 1.00 76.12 100 PRO A CA 1
ATOM 804 C C . PRO A 1 100 ? 7.814 -11.505 -8.931 1.00 76.12 100 PRO A C 1
ATOM 806 O O . PRO A 1 100 ? 7.274 -10.438 -8.619 1.00 76.12 100 PRO A O 1
ATOM 809 N N . SER A 1 101 ? 7.117 -12.604 -9.220 1.00 69.56 101 SER A N 1
ATOM 810 C CA . SER A 1 101 ? 5.689 -12.706 -8.936 1.00 69.56 101 SER A CA 1
ATOM 811 C C . SER A 1 101 ? 5.457 -12.874 -7.431 1.00 69.56 101 SER A C 1
ATOM 813 O O . SER A 1 101 ? 6.338 -13.299 -6.681 1.00 69.56 101 SER A O 1
ATOM 815 N N . ALA A 1 102 ? 4.239 -12.572 -6.983 1.00 61.72 102 ALA A N 1
ATOM 816 C CA . ALA A 1 102 ? 3.810 -12.688 -5.591 1.00 61.72 102 ALA A CA 1
ATOM 817 C C . ALA A 1 102 ? 4.090 -14.081 -4.973 1.00 61.72 102 ALA A C 1
ATOM 819 O O . ALA A 1 102 ? 4.314 -14.173 -3.769 1.00 61.72 102 ALA A O 1
ATOM 820 N N . GLY A 1 103 ? 4.121 -15.145 -5.790 1.00 56.12 103 GLY A N 1
ATOM 821 C CA . GLY A 1 103 ? 4.457 -16.512 -5.364 1.00 56.12 103 GLY A CA 1
ATOM 822 C C . GLY A 1 103 ? 5.951 -16.874 -5.406 1.00 56.12 103 GLY A C 1
ATOM 823 O O . GLY A 1 103 ? 6.400 -17.691 -4.606 1.00 56.12 103 GLY A O 1
ATOM 824 N N . ASP A 1 104 ? 6.745 -16.238 -6.272 1.00 57.31 104 ASP A N 1
ATOM 825 C CA . ASP A 1 104 ? 8.131 -16.658 -6.568 1.00 57.31 104 ASP A CA 1
ATOM 826 C C . ASP A 1 104 ? 9.157 -16.114 -5.561 1.00 57.31 104 ASP A C 1
ATOM 828 O O . ASP A 1 104 ? 10.301 -16.562 -5.493 1.00 57.31 104 ASP A O 1
ATOM 832 N N . MET A 1 105 ? 8.739 -15.184 -4.699 1.00 53.81 105 MET A N 1
ATOM 833 C CA . MET A 1 105 ? 9.554 -14.672 -3.587 1.00 53.81 105 MET A CA 1
ATOM 834 C C . MET A 1 105 ? 9.867 -15.742 -2.528 1.00 53.81 105 MET A C 1
ATOM 836 O O . MET A 1 105 ? 10.606 -15.484 -1.579 1.00 53.81 105 MET A O 1
ATOM 840 N N . ALA A 1 106 ? 9.315 -16.953 -2.646 1.00 48.91 106 ALA A N 1
ATOM 841 C CA . ALA A 1 106 ? 9.703 -18.105 -1.836 1.00 48.91 106 ALA A CA 1
ATOM 842 C C . ALA A 1 106 ? 11.166 -18.526 -2.056 1.00 48.91 106 ALA A C 1
ATOM 844 O O . ALA A 1 106 ? 11.824 -18.926 -1.099 1.00 48.91 106 ALA A O 1
ATOM 845 N N . THR A 1 107 ? 11.688 -18.394 -3.278 1.00 49.41 107 THR A N 1
ATOM 846 C CA . THR A 1 107 ? 12.970 -19.002 -3.672 1.00 49.41 107 THR A CA 1
ATOM 847 C C . THR A 1 107 ? 14.122 -18.005 -3.801 1.00 49.41 107 THR A C 1
ATOM 849 O O . THR A 1 107 ? 15.279 -18.413 -3.868 1.00 49.41 107 THR A O 1
ATOM 852 N N . ILE A 1 108 ? 13.838 -16.698 -3.826 1.00 53.34 108 ILE A N 1
ATOM 853 C CA . ILE A 1 108 ? 14.844 -15.641 -4.011 1.00 53.34 108 ILE A CA 1
ATOM 854 C C . ILE A 1 108 ? 15.288 -15.118 -2.635 1.00 53.34 108 ILE A C 1
ATOM 856 O O . ILE A 1 108 ? 14.924 -14.024 -2.212 1.00 53.34 108 ILE A O 1
ATOM 860 N N . GLY A 1 109 ? 16.047 -15.953 -1.919 1.00 53.31 109 GLY A N 1
ATOM 861 C CA . GLY A 1 109 ? 16.805 -15.595 -0.714 1.00 53.31 109 GLY A CA 1
ATOM 862 C C . GLY A 1 109 ? 15.991 -15.339 0.564 1.00 53.31 109 GLY A C 1
ATOM 863 O O . GLY A 1 109 ? 15.012 -14.594 0.590 1.00 53.31 109 GLY A O 1
ATOM 864 N N . GLU A 1 110 ? 16.462 -15.902 1.678 1.00 51.06 110 GLU A N 1
ATOM 865 C CA . GLU A 1 110 ? 15.917 -15.714 3.032 1.00 51.06 110 GLU A CA 1
ATOM 866 C C . GLU A 1 110 ? 16.324 -14.366 3.653 1.00 51.06 110 GLU A C 1
ATOM 868 O O . GLU A 1 110 ? 16.794 -14.288 4.784 1.00 51.06 110 GLU A O 1
ATOM 873 N N . THR A 1 111 ? 16.168 -13.263 2.925 1.00 57.06 111 THR A N 1
ATOM 874 C CA . THR A 1 111 ? 16.317 -11.942 3.548 1.00 57.06 111 THR A CA 1
ATOM 875 C C . THR A 1 111 ? 15.012 -11.554 4.245 1.00 57.06 111 THR A C 1
ATOM 877 O O . THR A 1 111 ? 13.916 -11.866 3.770 1.00 57.06 111 THR A O 1
ATOM 880 N N . ALA A 1 112 ? 15.098 -10.846 5.376 1.00 54.34 112 ALA A N 1
ATOM 881 C CA . ALA A 1 112 ? 13.921 -10.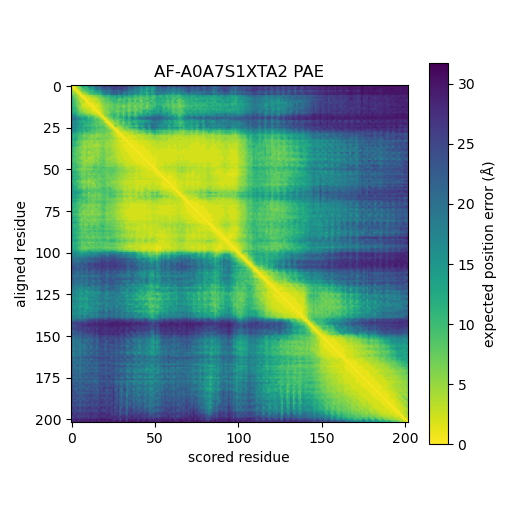425 6.148 1.00 54.34 112 ALA A CA 1
ATOM 882 C C . ALA A 1 112 ? 12.899 -9.630 5.303 1.00 54.34 112 ALA A C 1
ATOM 884 O O . ALA A 1 112 ? 11.690 -9.771 5.488 1.00 54.34 112 ALA A O 1
ATOM 885 N N . ALA A 1 113 ? 13.376 -8.860 4.318 1.00 56.91 113 ALA A N 1
ATOM 886 C CA . ALA A 1 113 ? 12.539 -8.122 3.371 1.00 56.91 113 ALA A CA 1
ATOM 887 C C . ALA A 1 113 ? 11.784 -9.038 2.383 1.00 56.91 113 ALA A C 1
ATOM 889 O O . ALA A 1 113 ? 10.616 -8.788 2.072 1.00 56.91 113 ALA A O 1
ATOM 890 N N . SER A 1 114 ? 12.420 -10.123 1.926 1.00 55.00 114 SER A N 1
ATOM 891 C CA . SER A 1 114 ? 11.799 -11.136 1.060 1.00 55.00 114 SER A CA 1
ATOM 892 C C . SER A 1 114 ? 10.670 -11.873 1.792 1.00 55.00 114 SER A C 1
ATOM 894 O O . SER A 1 114 ? 9.568 -12.024 1.258 1.00 55.00 114 SER A O 1
ATOM 896 N N . LYS A 1 115 ? 10.892 -12.218 3.070 1.00 58.78 115 LYS A N 1
ATOM 897 C CA . LYS A 1 115 ? 9.880 -12.850 3.931 1.00 58.78 115 LYS A CA 1
ATOM 898 C C . LYS A 1 115 ? 8.668 -11.942 4.177 1.00 58.78 115 LYS A C 1
ATOM 900 O O . LYS A 1 115 ? 7.543 -12.371 3.949 1.00 58.78 115 LYS A O 1
ATOM 905 N N . ALA A 1 116 ? 8.886 -10.676 4.539 1.00 57.31 116 ALA A N 1
ATOM 906 C CA . ALA A 1 116 ? 7.792 -9.724 4.761 1.00 57.31 116 ALA A CA 1
ATOM 907 C C . ALA A 1 116 ? 6.924 -9.509 3.505 1.00 57.31 116 ALA A C 1
ATOM 909 O O . ALA A 1 116 ? 5.705 -9.381 3.593 1.00 57.31 116 ALA A O 1
ATOM 910 N N . THR A 1 117 ? 7.542 -9.513 2.322 1.00 60.91 117 THR A N 1
ATOM 911 C CA . THR A 1 117 ? 6.824 -9.349 1.047 1.00 60.91 117 THR A CA 1
ATOM 912 C C . THR A 1 117 ? 5.987 -10.585 0.693 1.00 60.91 117 THR A C 1
ATOM 914 O O . THR A 1 117 ? 4.899 -10.451 0.133 1.00 60.91 117 THR A O 1
ATOM 917 N N . ARG A 1 118 ? 6.466 -11.788 1.041 1.00 60.59 118 ARG A N 1
ATOM 918 C CA . ARG A 1 118 ? 5.737 -13.056 0.870 1.00 60.59 118 ARG A CA 1
ATOM 919 C C . ARG A 1 118 ? 4.498 -13.125 1.756 1.00 60.59 118 ARG A C 1
ATOM 921 O O . ARG A 1 118 ? 3.427 -13.497 1.279 1.00 60.59 118 ARG A O 1
ATOM 928 N N . ASP A 1 119 ? 4.639 -12.734 3.018 1.00 65.00 119 ASP A N 1
ATOM 929 C CA . ASP A 1 119 ? 3.526 -12.720 3.968 1.00 65.00 119 ASP A CA 1
ATOM 930 C C . ASP A 1 119 ? 2.410 -11.780 3.479 1.00 65.00 119 ASP A C 1
ATOM 932 O O . ASP A 1 119 ? 1.227 -12.111 3.559 1.00 65.00 119 ASP A O 1
ATOM 936 N N . GLU A 1 120 ? 2.778 -10.646 2.878 1.00 67.44 120 GLU A N 1
ATOM 937 C CA . GLU A 1 120 ? 1.823 -9.697 2.303 1.00 67.44 120 GLU A CA 1
ATOM 938 C C . GLU A 1 120 ? 1.115 -10.236 1.047 1.00 67.44 120 GLU A C 1
ATOM 940 O O . GLU A 1 120 ? -0.098 -10.087 0.895 1.00 67.44 120 GLU A O 1
ATOM 945 N N . ALA A 1 121 ? 1.838 -10.937 0.169 1.00 68.31 121 ALA A N 1
ATOM 946 C CA . ALA A 1 121 ? 1.242 -11.614 -0.982 1.00 68.31 121 ALA A CA 1
ATOM 947 C C . ALA A 1 121 ? 0.203 -12.669 -0.563 1.00 68.31 121 ALA A C 1
ATOM 949 O O . ALA A 1 121 ? -0.903 -12.711 -1.111 1.00 68.31 121 ALA A O 1
ATOM 950 N N . MET A 1 122 ? 0.534 -13.489 0.438 1.00 76.69 122 MET A N 1
ATOM 951 C CA . MET A 1 122 ? -0.363 -14.521 0.959 1.00 76.69 122 MET A CA 1
ATOM 952 C C . MET A 1 122 ? -1.604 -13.912 1.631 1.00 76.69 122 MET A C 1
ATOM 954 O O . MET A 1 122 ? -2.717 -14.398 1.425 1.00 76.69 122 MET A O 1
ATOM 958 N N . ARG A 1 123 ? -1.454 -12.798 2.364 1.00 78.81 123 ARG A N 1
ATOM 959 C CA . ARG A 1 123 ? -2.589 -12.028 2.912 1.00 78.81 123 ARG A CA 1
ATOM 960 C C . ARG A 1 123 ? -3.525 -11.521 1.820 1.00 78.81 123 ARG A C 1
ATOM 962 O O . ARG A 1 123 ? -4.744 -11.644 1.961 1.00 78.81 123 ARG A O 1
ATOM 969 N N . GLY A 1 124 ? -2.975 -10.992 0.726 1.00 81.56 124 GLY A N 1
ATOM 970 C CA . GLY A 1 124 ? -3.762 -10.542 -0.422 1.00 81.56 124 GLY A CA 1
ATOM 971 C C . GLY A 1 124 ? -4.584 -11.677 -1.040 1.00 81.56 124 GLY A C 1
ATOM 972 O O . GLY A 1 124 ? -5.787 -11.526 -1.252 1.00 81.56 124 GLY A O 1
ATOM 973 N N . GLN A 1 125 ? -3.960 -12.840 -1.248 1.00 85.69 125 GLN A N 1
ATOM 974 C CA . GLN A 1 125 ? -4.634 -14.031 -1.779 1.00 85.69 125 GLN A CA 1
ATOM 975 C C . GLN A 1 125 ? -5.755 -14.526 -0.858 1.00 85.69 125 GLN A C 1
ATOM 977 O O . GLN A 1 125 ? -6.864 -14.776 -1.327 1.00 85.69 125 GLN A O 1
ATOM 982 N N . LEU A 1 126 ? -5.503 -14.618 0.451 1.00 89.31 126 LEU A N 1
ATOM 983 C CA . LEU A 1 126 ? -6.515 -15.034 1.427 1.00 89.31 126 LEU A CA 1
ATOM 984 C C . LEU A 1 126 ? -7.684 -14.048 1.498 1.00 89.31 126 LEU A C 1
ATOM 986 O O . LEU A 1 126 ? -8.835 -14.467 1.588 1.00 89.31 126 LEU A O 1
ATOM 990 N N . THR A 1 127 ? -7.411 -12.747 1.401 1.00 91.31 127 THR A N 1
ATOM 991 C CA . THR A 1 127 ? -8.455 -11.712 1.395 1.00 91.31 127 THR A CA 1
ATOM 992 C C . THR A 1 127 ? -9.319 -11.802 0.136 1.00 91.31 127 THR A C 1
ATOM 994 O O . THR A 1 127 ? -10.545 -11.734 0.224 1.00 91.31 127 THR A O 1
ATOM 997 N N . ALA A 1 128 ? -8.701 -12.010 -1.031 1.00 88.69 128 ALA A N 1
ATOM 998 C CA . ALA A 1 128 ? -9.412 -12.213 -2.293 1.00 88.69 128 ALA A CA 1
ATOM 999 C C . ALA A 1 128 ? -10.241 -13.511 -2.292 1.00 88.69 128 ALA A C 1
ATOM 1001 O O . ALA A 1 128 ? -11.370 -13.550 -2.789 1.00 88.69 128 ALA A O 1
ATOM 1002 N N . LEU A 1 129 ? -9.716 -14.580 -1.690 1.00 93.38 129 LEU A N 1
ATOM 1003 C CA . LEU A 1 129 ? -10.454 -15.826 -1.515 1.00 93.38 129 LEU A CA 1
ATOM 1004 C C . LEU A 1 129 ? -11.644 -15.638 -0.566 1.00 93.38 129 LEU A C 1
ATOM 1006 O O . LEU A 1 129 ? -12.755 -16.051 -0.880 1.00 93.38 129 LEU A O 1
ATOM 1010 N N . ALA A 1 130 ? -11.444 -14.970 0.569 1.00 93.94 130 ALA A N 1
ATOM 1011 C CA . ALA A 1 130 ? -12.512 -14.706 1.526 1.00 93.94 130 ALA A CA 1
ATOM 1012 C C . ALA A 1 130 ? -13.623 -13.832 0.922 1.00 93.94 130 ALA A C 1
ATOM 1014 O O . ALA A 1 130 ? -14.804 -14.105 1.139 1.00 93.94 130 ALA A O 1
ATOM 1015 N N . SER A 1 131 ? -13.276 -12.808 0.136 1.00 92.50 131 SER A N 1
ATOM 1016 C CA . SER A 1 131 ? -14.257 -11.925 -0.506 1.00 92.50 131 SER A CA 1
ATOM 1017 C C . SER A 1 131 ? -15.030 -12.624 -1.626 1.00 92.50 131 SER A C 1
ATOM 1019 O O . SER A 1 131 ? -16.253 -12.480 -1.713 1.00 92.50 131 SER A O 1
ATOM 1021 N N . SER A 1 132 ? -14.355 -13.435 -2.445 1.00 92.19 132 SER A N 1
ATOM 1022 C CA . SER A 1 132 ? -15.009 -14.239 -3.482 1.00 92.19 132 SER A CA 1
ATOM 1023 C C . SER A 1 132 ? -15.922 -15.298 -2.869 1.00 92.19 132 SER A C 1
ATOM 1025 O O . SER A 1 132 ? -17.086 -15.388 -3.254 1.00 92.19 132 SER A O 1
ATOM 1027 N N . LEU A 1 133 ? -15.460 -16.018 -1.844 1.00 91.75 133 LEU A N 1
ATOM 1028 C CA . LEU A 1 133 ? -16.263 -17.012 -1.137 1.00 91.75 133 LEU A CA 1
ATOM 1029 C C . LEU A 1 133 ? -17.466 -16.370 -0.444 1.00 91.75 133 LEU A C 1
ATOM 1031 O O . LEU A 1 133 ? -18.574 -16.874 -0.589 1.00 91.75 133 LEU A O 1
ATOM 1035 N N . ARG A 1 134 ? -17.295 -15.215 0.213 1.00 87.81 134 ARG A N 1
ATOM 1036 C CA . ARG A 1 134 ? -18.411 -14.449 0.791 1.00 87.81 134 ARG A CA 1
ATOM 1037 C C . ARG A 1 134 ? -19.452 -14.082 -0.269 1.00 87.81 134 ARG A C 1
ATOM 1039 O O . ARG A 1 134 ? -20.646 -14.261 -0.047 1.00 87.81 134 ARG A O 1
ATOM 1046 N N . THR A 1 135 ? -19.003 -13.628 -1.436 1.00 87.69 135 THR A N 1
ATOM 1047 C CA . THR A 1 135 ? -19.887 -13.286 -2.563 1.00 87.69 135 THR A CA 1
ATOM 1048 C C . THR A 1 135 ? -20.625 -14.511 -3.110 1.00 87.69 135 THR A C 1
ATOM 1050 O O . THR A 1 135 ? -21.793 -14.428 -3.487 1.00 87.69 135 THR A O 1
ATOM 1053 N N . LEU A 1 136 ? -19.962 -15.667 -3.151 1.00 88.56 136 LEU A N 1
ATOM 1054 C CA . LEU A 1 136 ? -20.589 -16.923 -3.551 1.00 88.56 136 LEU A CA 1
ATOM 1055 C C . LEU A 1 136 ? -21.609 -17.385 -2.512 1.00 88.56 136 LEU A C 1
ATOM 1057 O O . LEU A 1 136 ? -22.714 -17.760 -2.888 1.00 88.56 136 LEU A O 1
ATOM 1061 N N . THR A 1 137 ? -21.291 -17.298 -1.218 1.00 84.00 137 THR A N 1
ATOM 1062 C CA . THR A 1 137 ? -22.232 -17.663 -0.152 1.00 84.00 137 THR A CA 1
ATOM 1063 C C . THR A 1 137 ? -23.489 -16.802 -0.179 1.00 84.00 137 THR A C 1
ATOM 1065 O O . THR A 1 137 ? -24.580 -17.351 -0.059 1.00 84.00 137 THR A O 1
ATOM 1068 N N . THR A 1 138 ? -23.373 -15.492 -0.432 1.00 79.75 138 THR A N 1
ATOM 1069 C CA . THR A 1 138 ? -24.550 -14.616 -0.542 1.00 79.75 138 THR A CA 1
ATOM 1070 C C . THR A 1 138 ? -25.395 -14.923 -1.774 1.00 79.75 138 THR A C 1
ATOM 1072 O O . THR A 1 138 ? -26.604 -14.759 -1.721 1.00 79.75 138 THR A O 1
ATOM 1075 N N . ARG A 1 139 ? -24.790 -15.376 -2.881 1.00 80.94 139 ARG A N 1
ATOM 1076 C CA . ARG A 1 139 ? -25.523 -15.757 -4.103 1.00 80.94 139 ARG A CA 1
ATOM 1077 C C . ARG A 1 139 ? -26.146 -17.154 -4.037 1.00 80.94 139 ARG A C 1
ATOM 1079 O O . ARG A 1 139 ? -27.158 -17.389 -4.685 1.00 80.94 139 ARG A O 1
ATOM 1086 N N . LEU A 1 140 ? -25.519 -18.085 -3.318 1.00 81.50 140 LEU A N 1
ATOM 1087 C CA . LEU A 1 140 ? -25.952 -19.484 -3.216 1.00 81.50 140 LEU A CA 1
ATOM 1088 C C . LEU A 1 140 ? -26.943 -19.725 -2.073 1.00 81.50 140 LEU A C 1
ATOM 1090 O O . LEU A 1 140 ? -27.671 -20.718 -2.109 1.00 81.50 140 LEU A O 1
ATOM 1094 N N . GLN A 1 141 ? -26.976 -18.870 -1.046 1.00 68.31 141 GLN A N 1
ATOM 1095 C CA . GLN A 1 141 ? -27.971 -19.004 0.014 1.00 68.31 141 GLN A CA 1
ATOM 1096 C C . GLN A 1 141 ? -29.361 -18.617 -0.513 1.00 68.31 141 GLN A C 1
ATOM 1098 O O . GLN A 1 141 ? -29.539 -17.487 -0.961 1.00 68.31 141 GLN A O 1
ATOM 1103 N N . PRO A 1 142 ? -30.374 -19.503 -0.420 1.00 63.66 142 PRO A N 1
ATOM 1104 C CA . PRO A 1 142 ? -31.750 -19.087 -0.639 1.00 63.66 142 PRO A CA 1
ATOM 1105 C C . PRO A 1 142 ? -32.102 -18.031 0.413 1.00 63.66 142 PRO A C 1
ATOM 1107 O O . PRO A 1 142 ? -31.895 -18.262 1.609 1.00 63.66 142 PRO A O 1
ATOM 1110 N N . GLU A 1 143 ? -32.640 -16.897 -0.045 1.00 59.22 143 GLU A N 1
ATOM 1111 C CA . GLU A 1 143 ? -32.990 -15.685 0.724 1.00 59.22 143 GLU A CA 1
ATOM 1112 C C . GLU A 1 143 ? -33.707 -15.967 2.061 1.00 59.22 143 GLU A C 1
ATOM 1114 O O . GLU A 1 143 ? -33.673 -15.171 2.988 1.00 59.22 143 GLU A O 1
ATOM 1119 N N . THR A 1 144 ? -34.340 -17.126 2.212 1.00 58.16 144 THR A N 1
ATOM 1120 C CA . THR A 1 144 ? -35.210 -17.462 3.338 1.00 58.16 144 THR A CA 1
ATOM 1121 C C . THR A 1 144 ? -34.481 -17.851 4.630 1.00 58.16 144 THR A C 1
ATOM 1123 O O . THR A 1 144 ? -34.957 -17.514 5.707 1.00 58.16 144 THR A O 1
ATOM 1126 N N . LYS A 1 145 ? -33.348 -18.568 4.589 1.00 56.16 145 LYS A N 1
ATOM 1127 C CA . LYS A 1 145 ? -32.750 -19.145 5.819 1.00 56.16 145 LYS A CA 1
ATOM 1128 C C . LYS A 1 145 ? -31.908 -18.169 6.657 1.00 56.16 145 LYS A C 1
ATOM 1130 O O . LYS A 1 145 ? -32.182 -18.062 7.851 1.00 56.16 145 LYS A O 1
ATOM 1135 N N . PRO A 1 146 ? -30.906 -17.458 6.106 1.00 56.97 146 PRO A N 1
ATOM 1136 C CA . PRO A 1 146 ? -30.100 -16.534 6.906 1.00 56.97 146 PRO A CA 1
ATOM 1137 C C . PRO A 1 146 ? -30.909 -15.313 7.357 1.00 56.97 146 PRO A C 1
ATOM 1139 O O . PRO A 1 146 ? -30.732 -14.849 8.477 1.00 56.97 146 PRO A O 1
ATOM 1142 N N . GLN A 1 147 ? -31.863 -14.844 6.543 1.00 59.09 147 GLN A N 1
ATOM 1143 C CA . GLN A 1 147 ? -32.705 -13.703 6.904 1.00 59.09 147 GLN A CA 1
ATOM 1144 C C . GLN A 1 147 ? -33.608 -13.985 8.108 1.00 59.09 147 GLN A C 1
ATOM 1146 O O . GLN A 1 147 ? -33.782 -13.088 8.926 1.00 59.09 147 GLN A O 1
ATOM 1151 N N . LEU A 1 148 ? -34.151 -15.203 8.245 1.00 58.38 148 LEU A N 1
ATOM 1152 C CA . LEU A 1 148 ? -34.983 -15.589 9.391 1.00 58.38 148 LEU A CA 1
ATOM 1153 C C . LEU A 1 148 ? -34.162 -15.693 10.682 1.00 58.38 148 LEU A C 1
ATOM 1155 O O . LEU A 1 148 ? -34.530 -15.076 11.677 1.00 58.38 148 LEU A O 1
ATOM 1159 N N . PHE A 1 149 ? -33.011 -16.376 10.651 1.00 62.12 149 PHE A N 1
ATOM 1160 C CA . PHE A 1 149 ? -32.116 -16.455 11.814 1.00 62.12 149 PHE A CA 1
ATOM 1161 C C . PHE A 1 149 ? -31.595 -15.075 12.234 1.00 62.12 149 PHE A C 1
ATOM 1163 O O . PHE A 1 149 ? -31.626 -14.744 13.419 1.00 62.12 149 PHE A O 1
ATOM 1170 N N . ASP A 1 150 ? -31.192 -14.235 11.277 1.00 69.94 150 ASP A N 1
ATOM 1171 C CA . ASP A 1 150 ? -30.786 -12.862 11.575 1.00 69.94 150 ASP A CA 1
ATOM 1172 C C . ASP A 1 150 ? -31.969 -11.997 12.023 1.00 69.94 150 ASP A C 1
ATOM 1174 O O . ASP A 1 150 ? -31.783 -11.067 12.801 1.00 69.94 150 ASP A O 1
ATOM 1178 N N . ALA A 1 151 ? -33.188 -12.225 11.529 1.00 77.56 151 ALA A N 1
ATOM 1179 C CA . ALA A 1 151 ? -34.368 -11.474 11.957 1.00 77.56 151 ALA A CA 1
ATOM 1180 C C . ALA A 1 151 ? -34.759 -11.817 13.395 1.00 77.56 151 ALA A C 1
ATOM 1182 O O . ALA A 1 151 ? -35.027 -10.906 14.175 1.00 77.56 151 ALA A O 1
ATOM 1183 N N . ASP A 1 152 ? -34.740 -13.093 13.769 1.00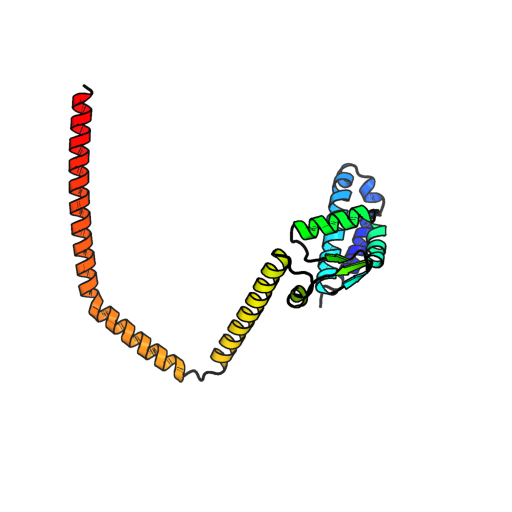 82.06 152 ASP A N 1
ATOM 1184 C CA . ASP A 1 152 ? -35.077 -13.527 15.124 1.00 82.06 152 ASP A CA 1
ATOM 1185 C C . ASP A 1 152 ? -33.978 -13.151 16.124 1.00 82.06 152 ASP A C 1
ATOM 1187 O O . ASP A 1 152 ? -34.282 -12.647 17.206 1.00 82.06 152 ASP A O 1
ATOM 1191 N N . ALA A 1 153 ? -32.701 -13.256 15.735 1.00 84.94 153 ALA A N 1
ATOM 1192 C CA . ALA A 1 153 ? -31.591 -12.732 16.530 1.00 84.94 153 ALA A CA 1
ATOM 1193 C C . ALA A 1 153 ? -31.684 -11.206 16.706 1.00 84.94 153 ALA A C 1
ATOM 1195 O O . ALA A 1 153 ? -31.491 -10.696 17.811 1.00 84.94 153 ALA A O 1
ATOM 1196 N N . ARG A 1 154 ? -32.041 -10.467 15.643 1.00 85.56 154 ARG A N 1
ATOM 1197 C CA . ARG A 1 154 ? -32.277 -9.015 15.716 1.00 85.56 154 ARG A CA 1
ATOM 1198 C C . ARG A 1 154 ? -33.467 -8.671 16.603 1.00 85.56 154 ARG A C 1
ATOM 1200 O O . ARG A 1 154 ? -33.356 -7.740 17.391 1.00 85.56 154 ARG A O 1
ATOM 1207 N N . ARG A 1 155 ? -34.578 -9.406 16.520 1.00 89.19 155 ARG A N 1
ATOM 1208 C CA . ARG A 1 155 ? -35.745 -9.212 17.399 1.00 89.19 155 ARG A CA 1
ATOM 1209 C C . ARG A 1 155 ? -35.375 -9.447 18.858 1.00 89.19 155 ARG A C 1
ATOM 1211 O O . ARG A 1 155 ? -35.565 -8.550 19.668 1.00 89.19 155 ARG A O 1
ATOM 1218 N N . ALA A 1 156 ? -34.735 -10.575 19.164 1.00 90.94 156 ALA A N 1
ATOM 1219 C CA . ALA A 1 156 ? -34.281 -10.889 20.516 1.00 90.94 156 ALA A CA 1
ATOM 1220 C C . ALA A 1 156 ? -33.305 -9.833 21.065 1.00 90.94 156 ALA A C 1
ATOM 1222 O O . ALA A 1 156 ? -33.370 -9.478 22.241 1.00 90.94 156 ALA A O 1
ATOM 1223 N N . PHE A 1 157 ? -32.417 -9.299 20.220 1.00 89.94 157 PHE A N 1
ATOM 1224 C CA . PHE A 1 157 ? -31.548 -8.185 20.593 1.00 89.94 157 PHE A CA 1
ATOM 1225 C C . PHE A 1 157 ? -32.349 -6.910 20.890 1.00 89.94 157 PHE A C 1
ATOM 1227 O O . PHE A 1 157 ? -32.159 -6.302 21.941 1.00 89.94 157 PHE A O 1
ATOM 1234 N N . MET A 1 158 ? -33.280 -6.530 20.012 1.00 91.75 158 MET A N 1
ATOM 1235 C CA . MET A 1 158 ? -34.121 -5.342 20.199 1.00 91.75 158 MET A CA 1
ATOM 1236 C C . MET A 1 158 ? -35.006 -5.443 21.444 1.00 91.75 158 MET A C 1
ATOM 1238 O O . MET A 1 158 ? -35.195 -4.448 22.140 1.00 91.75 158 MET A O 1
ATOM 1242 N N . ASP A 1 159 ? -35.508 -6.632 21.769 1.00 94.31 159 ASP A N 1
ATOM 1243 C CA . ASP A 1 159 ? -36.319 -6.848 22.966 1.00 94.31 159 ASP A CA 1
ATOM 1244 C C . ASP A 1 159 ? -35.483 -6.726 24.246 1.00 94.31 159 ASP A C 1
ATOM 1246 O O . ASP A 1 159 ? -35.931 -6.107 25.212 1.00 94.31 159 ASP A O 1
ATOM 1250 N N . ARG A 1 160 ? -34.229 -7.202 24.237 1.00 92.38 160 ARG A N 1
ATOM 1251 C CA . ARG A 1 160 ? -33.279 -6.958 25.338 1.00 92.38 160 ARG A CA 1
ATOM 1252 C C . ARG A 1 160 ? -32.978 -5.473 25.514 1.00 92.38 160 ARG A C 1
ATOM 1254 O O . ARG A 1 160 ? -32.982 -4.985 26.640 1.00 92.38 160 ARG A O 1
ATOM 1261 N N . VAL A 1 161 ? -32.758 -4.751 24.414 1.00 92.50 161 VAL A N 1
ATOM 1262 C CA . VAL A 1 161 ? -32.533 -3.297 24.451 1.00 92.50 161 VAL A CA 1
ATOM 1263 C C . VAL A 1 161 ? -33.742 -2.585 25.057 1.00 92.50 161 VAL A C 1
ATOM 1265 O O . VAL A 1 161 ? -33.582 -1.760 25.950 1.00 92.50 161 VAL A O 1
ATOM 1268 N N . ARG A 1 162 ? -34.963 -2.933 24.634 1.00 93.06 162 ARG A N 1
ATOM 1269 C CA . ARG A 1 162 ? -36.198 -2.343 25.179 1.00 93.06 162 ARG A CA 1
ATOM 1270 C C . ARG A 1 162 ? -36.383 -2.630 26.665 1.00 93.06 162 ARG A C 1
ATOM 1272 O O . ARG A 1 162 ? -36.776 -1.727 27.396 1.00 93.06 162 ARG A O 1
ATOM 1279 N N . ALA A 1 163 ? -36.097 -3.855 27.102 1.00 93.81 163 ALA A N 1
ATOM 1280 C CA . ALA A 1 163 ? -36.220 -4.246 28.503 1.00 93.81 163 ALA A CA 1
ATOM 1281 C C . ALA A 1 163 ? -35.240 -3.484 29.410 1.00 93.81 163 ALA A C 1
ATOM 1283 O O . ALA A 1 163 ? -35.601 -3.107 30.523 1.00 93.81 163 ALA A O 1
ATOM 1284 N N . ASN A 1 164 ? -34.026 -3.214 28.922 1.00 92.50 164 ASN A N 1
ATOM 1285 C CA . ASN A 1 164 ? -32.966 -2.595 29.721 1.00 92.50 164 ASN A CA 1
ATOM 1286 C C . ASN A 1 164 ? -32.898 -1.063 29.600 1.00 92.50 164 ASN A C 1
ATOM 1288 O O . ASN A 1 164 ? -32.284 -0.423 30.450 1.00 92.50 164 ASN A O 1
ATOM 1292 N N . LEU A 1 165 ? -33.559 -0.460 28.604 1.00 94.38 165 LEU A N 1
ATOM 1293 C CA . LEU A 1 165 ? -33.480 0.975 28.301 1.00 94.38 165 LEU A CA 1
ATOM 1294 C C . LEU A 1 165 ? -33.730 1.874 29.523 1.00 94.38 165 LEU A C 1
ATOM 1296 O O . LEU A 1 165 ? -32.974 2.808 29.779 1.00 94.38 165 LEU A O 1
ATOM 1300 N N . ALA A 1 166 ? -34.802 1.609 30.276 1.00 93.06 166 ALA A N 1
ATOM 1301 C CA . ALA A 1 166 ? -35.192 2.450 31.407 1.00 93.06 166 ALA A CA 1
ATOM 1302 C C . ALA A 1 166 ? -34.209 2.333 32.584 1.00 93.06 166 ALA A C 1
ATOM 1304 O O . ALA A 1 166 ? -33.888 3.339 33.217 1.00 93.06 166 ALA A O 1
ATOM 1305 N N . ALA A 1 167 ? -33.712 1.122 32.845 1.00 94.81 167 ALA A N 1
ATOM 1306 C CA . ALA A 1 167 ? -32.740 0.866 33.902 1.00 94.81 167 ALA A CA 1
ATOM 1307 C C . ALA A 1 167 ? -31.384 1.511 33.575 1.00 94.81 167 ALA A C 1
ATOM 1309 O O . ALA A 1 167 ? -30.842 2.244 34.402 1.00 94.81 167 ALA A O 1
ATOM 1310 N N . GLU A 1 168 ? -30.882 1.328 32.348 1.00 93.12 168 GLU A N 1
ATOM 1311 C CA . GLU A 1 168 ? -29.642 1.967 31.890 1.00 93.12 168 GLU A CA 1
ATOM 1312 C C . GLU A 1 168 ? -29.760 3.496 31.896 1.00 93.12 168 GLU A C 1
ATOM 1314 O O . GLU A 1 168 ? -28.838 4.191 32.319 1.00 93.12 168 GLU A O 1
ATOM 1319 N N . HIS A 1 169 ? -30.911 4.045 31.491 1.00 95.62 169 HIS A N 1
ATOM 1320 C CA . HIS A 1 169 ? -31.137 5.488 31.527 1.00 95.62 169 HIS A CA 1
ATOM 1321 C C . HIS A 1 169 ? -31.046 6.055 32.951 1.00 95.62 169 HIS A C 1
ATOM 1323 O O . HIS A 1 169 ? -30.372 7.065 33.172 1.00 95.62 169 HIS A O 1
ATOM 1329 N N . GLN A 1 170 ? -31.677 5.397 33.927 1.00 95.12 170 GLN A N 1
ATOM 1330 C CA . GLN A 1 170 ? -31.597 5.804 35.331 1.00 95.12 170 GLN A CA 1
ATOM 1331 C C . GLN A 1 170 ? -30.177 5.672 35.889 1.00 95.12 170 GLN A C 1
ATOM 1333 O O . GLN A 1 170 ? -29.719 6.563 36.607 1.00 95.12 170 GLN A O 1
ATOM 1338 N N . GLU A 1 171 ? -29.450 4.615 35.523 1.00 96.25 171 GLU A N 1
ATOM 1339 C CA . GLU A 1 171 ? -28.055 4.441 35.926 1.00 96.25 171 GLU A CA 1
ATOM 1340 C C . GLU A 1 171 ? -27.166 5.568 35.376 1.00 96.25 171 GLU A C 1
ATOM 1342 O O . GLU A 1 171 ? -26.369 6.151 36.114 1.00 96.25 171 GLU A O 1
ATOM 1347 N N . ILE A 1 172 ? -27.334 5.937 34.102 1.00 95.81 172 ILE A N 1
ATOM 1348 C CA . ILE A 1 172 ? -26.580 7.026 33.466 1.00 95.81 172 ILE A CA 1
ATOM 1349 C C . ILE A 1 172 ? -26.875 8.369 34.145 1.00 95.81 172 ILE A C 1
ATOM 1351 O O . ILE A 1 172 ? -25.943 9.132 34.414 1.00 95.81 172 ILE A O 1
ATOM 1355 N N . LEU A 1 173 ? -28.141 8.657 34.468 1.00 96.75 173 LEU A N 1
ATOM 1356 C CA . LEU A 1 173 ? -28.512 9.866 35.212 1.00 96.75 173 LEU A CA 1
ATOM 1357 C C . LEU A 1 173 ? -27.891 9.884 36.615 1.00 96.75 173 LEU A C 1
ATOM 1359 O O . LEU A 1 173 ? -27.329 10.902 37.022 1.00 96.75 173 LEU A O 1
ATOM 1363 N N . GLY A 1 174 ? -27.921 8.756 37.328 1.00 96.00 174 GLY A N 1
ATOM 1364 C CA . GLY A 1 174 ? -27.277 8.623 38.636 1.00 96.00 174 GLY A CA 1
ATOM 1365 C C . GLY A 1 174 ? -25.765 8.850 38.562 1.00 96.00 174 GLY A C 1
ATOM 1366 O O . GLY A 1 174 ? -25.198 9.600 39.357 1.00 96.00 174 GLY A O 1
ATOM 1367 N N . ARG A 1 175 ? -25.102 8.279 37.551 1.00 96.81 175 ARG A N 1
ATOM 1368 C CA . ARG A 1 175 ? -23.667 8.494 37.306 1.00 96.81 175 ARG A CA 1
ATOM 1369 C C . ARG A 1 175 ? -23.362 9.952 36.981 1.00 96.81 175 ARG A C 1
ATOM 1371 O O . ARG A 1 175 ? -22.372 10.478 37.487 1.00 96.81 175 ARG A O 1
ATOM 1378 N N . LYS A 1 176 ? -24.212 10.620 36.196 1.00 97.06 176 LYS A N 1
ATOM 1379 C CA . LYS A 1 176 ? -24.078 12.051 35.897 1.00 97.06 176 LYS A CA 1
ATOM 1380 C C . LYS A 1 176 ? -24.123 12.893 37.175 1.00 97.06 176 LYS A C 1
ATOM 1382 O O . LYS A 1 176 ? -23.220 13.699 37.379 1.00 97.06 176 LYS A O 1
ATOM 1387 N N . ALA A 1 177 ? -25.087 12.641 38.061 1.00 96.06 177 ALA A N 1
ATOM 1388 C CA . ALA A 1 177 ? -25.206 13.356 39.332 1.00 96.06 177 ALA A CA 1
ATOM 1389 C C . ALA A 1 177 ? -23.971 13.165 40.235 1.00 96.06 177 ALA A C 1
ATOM 1391 O O . ALA A 1 177 ? -23.466 14.124 40.816 1.00 96.06 177 ALA A O 1
ATOM 1392 N N . ILE A 1 178 ? -23.427 11.943 40.306 1.00 96.31 178 ILE A N 1
ATOM 1393 C CA . ILE A 1 178 ? -22.200 11.658 41.073 1.00 96.31 178 ILE A CA 1
ATOM 1394 C C . ILE A 1 178 ? -20.998 12.420 40.497 1.00 96.31 178 ILE A C 1
ATOM 1396 O O . ILE A 1 178 ? -20.176 12.944 41.250 1.00 96.31 178 ILE A O 1
ATOM 1400 N N . ILE A 1 179 ? -20.871 12.466 39.169 1.00 95.88 179 ILE A N 1
ATOM 1401 C CA . ILE A 1 179 ? -19.775 13.174 38.499 1.00 95.88 179 ILE A CA 1
ATOM 1402 C C . ILE A 1 179 ? -19.891 14.684 38.732 1.00 95.88 179 ILE A C 1
ATOM 1404 O O . ILE A 1 179 ? -18.884 15.313 39.044 1.00 95.88 179 ILE A O 1
ATOM 1408 N N . GLU A 1 180 ? -21.089 15.257 38.617 1.00 96.38 180 GLU A N 1
ATOM 1409 C CA . GLU A 1 180 ? -21.329 16.686 38.862 1.00 96.38 180 GLU A CA 1
ATOM 1410 C C . GLU A 1 180 ? -21.012 17.072 40.312 1.00 96.38 180 GLU A C 1
ATOM 1412 O O . GLU A 1 180 ? -20.237 18.000 40.527 1.00 96.38 180 GLU A O 1
ATOM 1417 N N . ALA A 1 181 ? -21.473 16.297 41.300 1.00 95.69 181 ALA A N 1
ATOM 1418 C CA . ALA A 1 181 ? -21.172 16.556 42.711 1.00 95.69 181 ALA A CA 1
ATOM 1419 C C . ALA A 1 181 ? -19.664 16.500 43.023 1.00 95.69 181 ALA A C 1
ATOM 1421 O O . ALA A 1 181 ? -19.148 17.275 43.829 1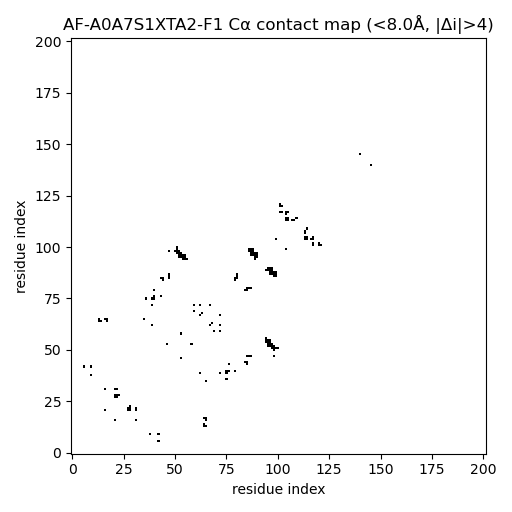.00 95.69 181 ALA A O 1
ATOM 1422 N N . ARG A 1 182 ? -18.926 15.587 42.375 1.00 96.00 182 ARG A N 1
ATOM 1423 C CA . ARG A 1 182 ? -17.464 15.505 42.520 1.00 96.00 182 ARG A CA 1
ATOM 1424 C C . ARG A 1 182 ? -16.749 16.682 41.865 1.00 96.00 182 ARG A C 1
ATOM 1426 O O . ARG A 1 182 ? -15.780 17.170 42.438 1.00 96.00 182 ARG A O 1
ATOM 1433 N N . LYS A 1 183 ? -17.210 17.124 40.691 1.00 96.38 183 LYS A N 1
ATOM 1434 C CA . LYS A 1 183 ? -16.659 18.303 40.008 1.00 96.38 183 LYS A CA 1
ATOM 1435 C C . LYS A 1 183 ? -16.862 19.559 40.839 1.00 96.38 183 LYS A C 1
ATOM 1437 O O . LYS A 1 183 ? -15.897 20.264 41.082 1.00 96.38 183 LYS A O 1
ATOM 1442 N N . GLU A 1 184 ? -18.069 19.769 41.355 1.00 95.00 184 GLU A N 1
ATOM 1443 C CA . GLU A 1 184 ? -18.378 20.932 42.186 1.00 95.00 184 GLU A CA 1
ATOM 1444 C C . GLU A 1 184 ? -17.526 20.963 43.463 1.00 95.00 184 GLU A C 1
ATOM 1446 O O . GLU A 1 184 ? -17.017 22.013 43.850 1.00 95.00 184 GLU A O 1
ATOM 1451 N N . LYS A 1 185 ? -17.308 19.805 44.102 1.00 94.62 185 LYS A N 1
ATOM 1452 C CA . LYS A 1 185 ? -16.424 19.715 45.269 1.00 94.62 185 LYS A CA 1
ATOM 1453 C C . LYS A 1 185 ? -14.974 20.086 44.929 1.00 94.62 185 LYS A C 1
ATOM 1455 O O . LYS A 1 185 ? -14.376 20.869 45.656 1.00 94.62 185 LYS A O 1
ATOM 1460 N N . LEU A 1 186 ? -14.434 19.557 43.830 1.00 94.75 186 LEU A N 1
ATOM 1461 C CA . LEU A 1 186 ? -13.079 19.882 43.372 1.00 94.75 186 LEU A CA 1
ATOM 1462 C C . LEU A 1 186 ? -12.942 21.361 42.984 1.00 94.75 186 LEU A C 1
ATOM 1464 O O . LEU A 1 186 ? -11.947 21.985 43.330 1.00 94.75 186 LEU A O 1
ATOM 1468 N N . GLU A 1 187 ? -13.940 21.934 42.309 1.00 93.62 187 GLU A N 1
ATOM 1469 C CA . GLU A 1 187 ? -13.949 23.354 41.932 1.00 93.62 187 GLU A CA 1
ATOM 1470 C C . GLU A 1 187 ? -13.968 24.267 43.164 1.00 93.62 187 GLU A C 1
ATOM 1472 O O . GLU A 1 187 ? -13.247 25.263 43.191 1.00 93.62 187 GLU A O 1
ATOM 1477 N N . ARG A 1 188 ? -14.727 23.909 44.211 1.00 92.62 188 ARG A N 1
ATOM 1478 C CA . ARG A 1 188 ? -14.713 24.635 45.492 1.00 92.62 188 ARG A CA 1
ATOM 1479 C C . ARG A 1 188 ? -13.356 24.546 46.189 1.00 92.62 188 ARG A C 1
ATOM 1481 O O . ARG A 1 188 ? -12.820 25.576 46.578 1.00 92.62 188 ARG A O 1
ATOM 1488 N N . GLU A 1 189 ? -12.775 23.350 46.289 1.00 92.50 189 GLU A N 1
ATOM 1489 C CA . GLU A 1 189 ? -11.446 23.153 46.891 1.00 92.50 189 GLU A CA 1
ATOM 1490 C C . GLU A 1 189 ? -10.345 23.912 46.120 1.00 92.50 189 GLU A C 1
ATOM 1492 O O . GLU A 1 189 ? -9.445 24.500 46.722 1.00 92.50 189 GLU A O 1
ATOM 1497 N N . GLU A 1 190 ? -10.409 23.949 44.783 1.00 91.38 190 GLU A N 1
ATOM 1498 C CA . GLU A 1 190 ? -9.478 24.740 43.970 1.00 91.38 190 GLU A CA 1
ATOM 1499 C C . GLU A 1 190 ? -9.672 26.247 44.138 1.00 91.38 190 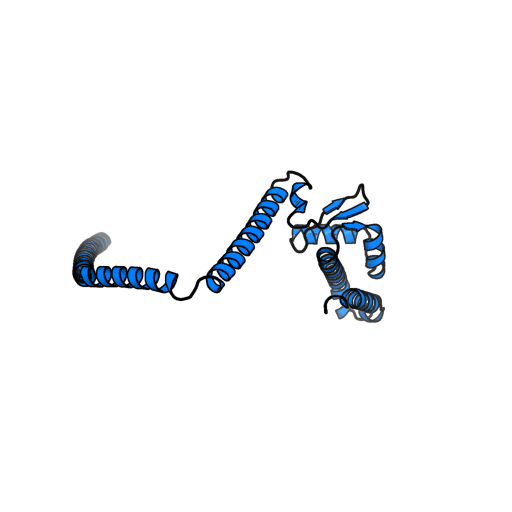GLU A C 1
ATOM 1501 O O . GLU A 1 190 ? -8.683 26.984 44.165 1.00 91.38 190 GLU A O 1
ATOM 1506 N N . GLN A 1 191 ? -10.918 26.713 44.237 1.00 91.38 191 GLN A N 1
ATOM 1507 C CA . GLN A 1 191 ? -11.223 28.124 44.450 1.00 91.38 191 GLN A CA 1
ATOM 1508 C C . GLN A 1 191 ? -10.691 28.597 45.808 1.00 91.38 191 GLN A C 1
ATOM 1510 O O . GLN A 1 191 ? -9.979 29.599 45.862 1.00 91.38 191 GLN A O 1
ATOM 1515 N N . GLU A 1 192 ? -10.936 27.833 46.875 1.00 90.25 192 GLU A N 1
ATOM 1516 C CA . GLU A 1 192 ? -10.404 28.108 48.216 1.00 90.25 192 GLU A CA 1
ATOM 1517 C C . GLU A 1 192 ? -8.867 28.132 48.221 1.00 90.25 192 GLU A C 1
ATOM 1519 O O . GLU A 1 192 ? -8.255 29.037 48.794 1.00 90.25 192 GLU A O 1
ATOM 1524 N N . ARG A 1 193 ? -8.216 27.191 47.518 1.00 89.19 193 ARG A N 1
ATOM 1525 C CA . ARG A 1 193 ? -6.749 27.168 47.397 1.00 89.19 193 ARG A CA 1
ATOM 1526 C C . ARG A 1 193 ? -6.209 28.387 46.643 1.00 89.19 193 ARG A C 1
ATOM 1528 O O . ARG A 1 193 ? -5.220 28.976 47.069 1.00 89.19 193 ARG A O 1
ATOM 1535 N N . ARG A 1 194 ? -6.859 28.799 45.547 1.00 88.38 194 ARG A N 1
ATOM 1536 C CA . ARG A 1 194 ? -6.480 30.004 44.783 1.00 88.38 194 ARG A CA 1
ATOM 1537 C C . ARG A 1 194 ? -6.633 31.279 45.607 1.00 88.38 194 ARG A C 1
ATOM 1539 O O . ARG A 1 194 ? -5.790 32.167 45.500 1.00 88.38 194 ARG A O 1
ATOM 1546 N N . GLU A 1 195 ? -7.690 31.380 46.406 1.00 89.06 195 GLU A N 1
ATOM 1547 C CA . GLU A 1 195 ? -7.924 32.527 47.287 1.00 89.06 195 GLU A CA 1
ATOM 1548 C C . GLU A 1 195 ? -6.881 32.602 48.410 1.00 89.06 195 GLU A C 1
ATOM 1550 O O . GLU A 1 195 ? -6.344 33.682 48.661 1.00 89.06 195 GLU A O 1
ATOM 1555 N N . ALA A 1 196 ? -6.516 31.466 49.014 1.00 86.50 196 ALA A N 1
ATOM 1556 C CA . ALA A 1 196 ? -5.439 31.390 50.002 1.00 86.50 196 ALA A CA 1
ATOM 1557 C C . ALA A 1 196 ? -4.068 31.773 49.408 1.00 86.50 196 ALA A C 1
ATOM 1559 O O . ALA A 1 196 ? -3.370 32.617 49.966 1.00 86.50 196 ALA A O 1
ATOM 1560 N N . GLU A 1 197 ? -3.711 31.237 48.234 1.00 84.31 197 GLU A N 1
ATOM 1561 C CA . GLU A 1 197 ? -2.467 31.591 47.529 1.00 84.31 197 GLU A CA 1
ATOM 1562 C C . GLU A 1 197 ? -2.425 33.078 47.123 1.00 84.31 197 GLU A C 1
ATOM 1564 O O . GLU A 1 197 ? -1.360 33.700 47.109 1.00 84.31 197 GLU A O 1
ATOM 1569 N N . ALA A 1 198 ? -3.572 33.676 46.784 1.00 82.88 198 ALA A N 1
ATOM 1570 C CA . ALA A 1 198 ? -3.669 35.100 46.468 1.00 82.88 198 ALA A CA 1
ATOM 1571 C C . ALA A 1 198 ? -3.563 35.994 47.715 1.00 82.88 198 ALA A C 1
ATOM 1573 O O . ALA A 1 198 ? -3.075 37.121 47.606 1.00 82.88 198 ALA A O 1
ATOM 1574 N N . ALA A 1 199 ? -4.005 35.508 48.878 1.00 80.44 199 ALA A N 1
ATOM 1575 C CA . ALA A 1 199 ? -3.868 36.196 50.158 1.00 80.44 199 ALA A CA 1
ATOM 1576 C C . ALA A 1 199 ? -2.428 36.145 50.693 1.00 80.44 199 ALA A C 1
ATOM 1578 O O . ALA A 1 199 ? -1.955 37.151 51.205 1.00 80.44 199 ALA A O 1
ATOM 1579 N N . GLU A 1 200 ? -1.707 35.032 50.516 1.00 76.94 200 GLU A N 1
ATOM 1580 C CA . GLU A 1 200 ? -0.285 34.920 50.894 1.00 76.94 200 GLU A CA 1
ATOM 1581 C C . GLU A 1 200 ? 0.660 35.745 50.002 1.00 76.94 200 GLU A C 1
ATOM 1583 O O . GLU A 1 200 ? 1.776 36.066 50.405 1.00 76.94 200 GLU A O 1
ATOM 1588 N N . ARG A 1 201 ? 0.239 36.088 48.778 1.00 65.69 201 ARG A N 1
ATOM 1589 C CA . ARG A 1 201 ? 1.024 36.910 47.838 1.00 65.69 201 ARG A CA 1
ATOM 1590 C C . ARG A 1 201 ? 0.809 38.424 47.986 1.00 65.69 201 ARG A C 1
ATOM 1592 O O . ARG A 1 201 ? 1.427 39.173 47.228 1.00 65.69 201 ARG A O 1
ATOM 1599 N N . ARG A 1 202 ? -0.071 38.871 48.885 1.00 50.34 202 ARG A N 1
ATOM 1600 C CA . ARG A 1 202 ? -0.324 40.291 49.188 1.00 50.34 202 ARG A CA 1
ATOM 1601 C C . ARG A 1 202 ? 0.375 40.704 50.472 1.00 50.34 202 ARG A C 1
ATOM 1603 O O . ARG A 1 202 ? 0.867 41.852 50.487 1.00 50.34 202 ARG A O 1
#